Protein 9A5A (pdb70)

B-factor: mean 0.68, std 0.23, range [0.19, 0.93]

Secondary structure (DSSP, 8-state):
----TT-EEEEEEEEE-SSEEEEEETTTEEEEEEHHHH-SS--S-GGGT--TT-EEEEEEEEE-TTSEEEEESTTTS----------------THHHHHHHHHHHHHHHHHTTTTTGGGS--------/---GGGGBGGG---SEEEEE-TTS-EEEEEEHHHHHHHHHHTT-EEEEEETTSSSPEEEEE-HHHHHHHHHHHHHHHHHHS----EEEEEE-TT--HHHHHHHHHHHHHHHHTT-EEEEEEEPPGGGGGGHHHHHHHHHHHHHHTTTTEEEEEEEEEETTEEEEEEEE-----

Nearest PDB structures (foldseek):
  2k4k-assembly1_A  TM=8.158E-01  e=6.570E-09  Bacillus subtilis
  6qh2-assembly1_A  TM=8.783E-01  e=2.154E-07  Escherichia coli SE11
  5ie8-assembly1_A  TM=8.934E-01  e=4.776E-07  Mycobacterium leprae TN
  4aim-assembly1_A-3  TM=8.307E-01  e=1.386E-05  Caulobacter vibrioides CB15
  6gmh-assembly1_M  TM=7.786E-01  e=1.882E-05  Homo sapiens

Sequence (301 aa):
MSIEVGSKLQGKITGITNFGAFVELPGGSTGLVHISEVADNYVKDINDHLKVGDQVEVKVINVEKDGKIGLSIKKAKDRPQARPRNDFRPKESFEQKMNKFLKDSEDRLSSLKRNTESKRGGRGARRGMISKDQLVNEGIRAREVRLIGQNGDQLGIKSRQEALEIAGRANLDLVLVAANAKPPVCRIMDYGKFRFEQQKKEKEARKNQKIINLKEVRLSPTIDEHDFNTKLRNAIKFLEKGDKVKASIRFKGRAITHKEIGQRVLDRFSEACAEVATVETKPKMDGRSMFLMLAPKNEKQ

Foldseek 3Di:
DDDDQFDKFKFAFQDADPQWTWTHTPVRAIETEGPVQADVDDDVDPCVVDPHGDIDIWGFHDDDPVSYTHTHPNVVPPPDCDDCPPPPPPPPDPPVVVVVVVVVVVVVVPPVVPDPPPPDDDDDDDDD/DQPPQLFKQPSPPQQWEQEAEPVRDGPGIDGSVVSNVVLVVVVWMWGFPAVPDVNTYTYTHHPVVVVVVVVVVVVVVVVPPDDAAEAEQEDELPDDPVNLVVSLVVCLVSLVSQHKYKYKYFDPDPCVVVPVSLLVSVVVSCVSCVVQWDWPDHFDDDPRMTITMTGGDPDDD

Radius of gyration: 40.54 Å; Cα contacts (8 Å, |Δi|>4): 415; chains: 2; bounding box: 81×91×111 Å

Structure (mmCIF, N/CA/C/O backbone):
data_9A5A
#
_entry.id   9A5A
#
loop_
_entity.id
_entity.type
_entity.pdbx_description
1 POLYMER YABR_BACSU
2 POLYMER IF3_BACSU
#
loop_
_atom_site.group_PDB
_atom_site.id
_atom_site.type_symbol
_atom_site.label_atom_id
_atom_site.label_alt_id
_atom_site.label_comp_id
_atom_site.label_asym_id
_atom_site.label_entity_id
_atom_site.label_seq_id
_atom_site.pdbx_PDB_ins_code
_atom_site.Cartn_x
_atom_site.Cartn_y
_atom_site.Cartn_z
_atom_site.occupancy
_atom_site.B_iso_or_equiv
_atom_site.auth_seq_id
_atom_site.auth_comp_id
_atom_site.auth_asym_id
_atom_site.auth_atom_id
_atom_site.pdbx_PDB_model_num
ATOM 1 N N . MET A 1 1 ? -23.633 60.725 -26.479 1.000 0.400 1 MET A N 1
ATOM 2 C CA . MET A 1 1 ? -23.617 59.478 -27.275 1.000 0.400 1 MET A CA 1
ATOM 3 C C . MET A 1 1 ? -23.785 58.324 -26.313 1.000 0.400 1 MET A C 1
ATOM 4 O O . MET A 1 1 ? -22.998 58.234 -25.381 1.000 0.400 1 MET A O 1
ATOM 20 N N . SER A 1 2 ? -24.820 57.505 -26.473 1.000 0.530 2 SER A N 1
ATOM 21 C CA . SER A 1 2 ? -25.051 56.363 -25.585 1.000 0.530 2 SER A CA 1
ATOM 22 C C . SER A 1 2 ? -24.093 55.242 -25.961 1.000 0.530 2 SER A C 1
ATOM 23 O O . SER A 1 2 ? -24.071 54.803 -27.107 1.000 0.530 2 SER A O 1
ATOM 31 N N . ILE A 1 3 ? -23.268 54.815 -25.013 1.000 0.580 3 ILE A N 1
ATOM 32 C CA . ILE A 1 3 ? -22.389 53.664 -25.200 1.000 0.580 3 ILE A CA 1
ATOM 33 C C . ILE A 1 3 ? -23.288 52.424 -25.223 1.000 0.580 3 ILE A C 1
ATOM 34 O O . ILE A 1 3 ? -23.892 52.081 -24.208 1.000 0.580 3 ILE A O 1
ATOM 50 N N . GLU A 1 4 ? -23.419 51.780 -26.383 1.000 0.650 4 GLU A N 1
ATOM 51 C CA . GLU A 1 4 ? -24.211 50.559 -26.525 1.000 0.650 4 GLU A CA 1
ATOM 52 C C . GLU A 1 4 ? -23.431 49.331 -26.060 1.000 0.650 4 GLU A C 1
ATOM 53 O O . GLU A 1 4 ? -22.270 49.104 -26.412 1.000 0.650 4 GLU A O 1
ATOM 65 N N . VAL A 1 5 ? -24.105 48.491 -25.280 1.000 0.700 5 VAL A N 1
ATOM 66 C CA . VAL A 1 5 ? -23.572 47.196 -24.874 1.000 0.700 5 VAL A CA 1
ATOM 67 C C . VAL A 1 5 ? -23.316 46.359 -26.130 1.000 0.700 5 VAL A C 1
ATOM 68 O O . VAL A 1 5 ? -24.217 46.125 -26.929 1.000 0.700 5 VAL A O 1
ATOM 81 N N . GLY A 1 6 ? -22.082 45.890 -26.313 1.000 0.720 6 GLY A N 1
ATOM 82 C CA . GLY A 1 6 ? -21.683 45.102 -27.480 1.000 0.720 6 GLY A CA 1
ATOM 83 C C . GLY A 1 6 ? -20.828 45.837 -28.513 1.000 0.720 6 GLY A C 1
ATOM 84 O O . GLY A 1 6 ? -20.337 45.176 -29.434 1.000 0.720 6 GLY A O 1
ATOM 88 N N . SER A 1 7 ? -20.567 47.136 -28.353 1.000 0.730 7 SER A N 1
ATOM 89 C CA . SER A 1 7 ? -19.635 47.867 -29.215 1.000 0.730 7 SER A CA 1
ATOM 90 C C . SER A 1 7 ? -18.177 47.455 -28.983 1.000 0.730 7 SER A C 1
ATOM 91 O O . SER A 1 7 ? -17.753 47.207 -27.848 1.000 0.730 7 SER A O 1
ATOM 99 N N . LYS A 1 8 ? -17.397 47.418 -30.068 1.000 0.770 8 LYS A N 1
ATOM 100 C CA . LYS A 1 8 ? -15.931 47.398 -30.009 1.000 0.770 8 LYS A CA 1
ATOM 101 C C . LYS A 1 8 ? -15.452 48.844 -29.932 1.000 0.770 8 LYS A C 1
ATOM 102 O O . LYS A 1 8 ? -15.859 49.661 -30.752 1.000 0.770 8 LYS A O 1
ATOM 121 N N . LEU A 1 9 ? -14.631 49.160 -28.943 1.000 0.780 9 LEU A N 1
ATOM 122 C CA . LEU A 1 9 ? -14.076 50.494 -28.758 1.000 0.780 9 LEU A CA 1
ATOM 123 C C . LEU A 1 9 ? -12.570 50.364 -28.548 1.000 0.780 9 LEU A C 1
ATOM 124 O O . LEU A 1 9 ? -12.104 49.419 -27.913 1.000 0.780 9 LEU A O 1
ATOM 140 N N . GLN A 1 10 ? -11.812 51.311 -29.089 1.000 0.810 10 GLN A N 1
ATOM 141 C CA . GLN A 1 10 ? -10.387 51.433 -28.803 1.000 0.810 10 GLN A CA 1
ATOM 142 C C . GLN A 1 10 ? -10.215 52.375 -27.625 1.000 0.810 10 GLN A C 1
ATOM 143 O O . GLN A 1 10 ? -10.736 53.485 -27.660 1.000 0.810 10 GLN A O 1
ATOM 157 N N . GLY A 1 11 ? -9.512 51.934 -26.588 1.000 0.820 11 GLY A N 1
ATOM 158 C CA . GLY A 1 11 ? -9.202 52.752 -25.425 1.000 0.820 11 GLY A CA 1
ATOM 159 C C . GLY A 1 11 ? -7.719 52.694 -25.083 1.000 0.820 11 GLY A C 1
ATOM 160 O O . GLY A 1 11 ? -7.007 51.768 -25.469 1.000 0.820 11 GLY A O 1
ATOM 164 N N . LYS A 1 12 ? -7.245 53.713 -24.377 1.000 0.860 12 LYS A N 1
ATOM 165 C CA . LYS A 1 12 ? -5.856 53.862 -23.966 1.000 0.860 12 LYS A CA 1
ATOM 166 C C . LYS A 1 12 ? -5.663 53.316 -22.563 1.000 0.860 12 LYS A C 1
ATOM 167 O O . LYS A 1 12 ? -6.422 53.631 -21.654 1.000 0.860 12 LYS A O 1
ATOM 186 N N . ILE A 1 13 ? -4.623 52.529 -22.359 1.000 0.840 13 ILE A N 1
ATOM 187 C CA . ILE A 1 13 ? -4.330 51.960 -21.043 1.000 0.840 13 ILE A CA 1
ATOM 188 C C . ILE A 1 13 ? -3.722 53.048 -20.158 1.000 0.840 13 ILE A C 1
ATOM 189 O O . ILE A 1 13 ? -2.636 53.545 -20.456 1.000 0.840 13 ILE A O 1
ATOM 205 N N . THR A 1 14 ? -4.402 53.418 -19.071 1.000 0.850 14 THR A N 1
ATOM 206 C CA . THR A 1 14 ? -3.915 54.422 -18.103 1.000 0.850 14 THR A CA 1
ATOM 207 C C . THR A 1 14 ? -3.273 53.788 -16.872 1.000 0.850 14 THR A C 1
ATOM 208 O O . THR A 1 14 ? -2.385 54.390 -16.274 1.000 0.850 14 THR A O 1
ATOM 219 N N . GLY A 1 15 ? -3.649 52.555 -16.516 1.000 0.810 15 GLY A N 1
ATOM 220 C CA . GLY A 1 15 ? -3.052 51.836 -15.390 1.000 0.810 15 GLY A CA 1
ATOM 221 C C . GLY A 1 15 ? -3.261 50.322 -15.459 1.000 0.810 15 GLY A C 1
ATOM 222 O O . GLY A 1 15 ? -4.310 49.850 -15.886 1.000 0.810 15 GLY A O 1
ATOM 226 N N . ILE A 1 16 ? -2.269 49.548 -15.015 1.000 0.740 16 ILE A N 1
ATOM 227 C CA . ILE A 1 16 ? -2.331 48.083 -14.875 1.000 0.740 16 ILE A CA 1
ATOM 228 C C . ILE A 1 16 ? -2.181 47.762 -13.387 1.000 0.740 16 ILE A C 1
ATOM 229 O O . ILE A 1 16 ? -1.309 48.319 -12.721 1.000 0.740 16 ILE A O 1
ATOM 245 N N . THR A 1 17 ? -3.031 46.887 -12.854 1.000 0.660 17 THR A N 1
ATOM 246 C CA . THR A 1 17 ? -2.965 46.413 -11.467 1.000 0.660 17 THR A CA 1
ATOM 247 C C . THR A 1 17 ? -2.918 44.888 -11.418 1.000 0.660 17 THR A C 1
ATOM 248 O O . THR A 1 17 ? -3.060 44.197 -12.425 1.000 0.660 17 THR A O 1
ATOM 259 N N . ASN A 1 18 ? -2.738 44.337 -10.219 1.000 0.600 18 ASN A N 1
ATOM 260 C CA . ASN A 1 18 ? -2.632 42.889 -10.015 1.000 0.600 18 ASN A CA 1
ATOM 261 C C . ASN A 1 18 ? -3.950 42.131 -10.260 1.000 0.600 18 ASN A C 1
ATOM 262 O O . ASN A 1 18 ? -3.931 40.919 -10.456 1.000 0.600 18 ASN A O 1
ATOM 273 N N . PHE A 1 19 ? -5.094 42.819 -10.205 1.000 0.540 19 PHE A N 1
ATOM 274 C CA . PHE A 1 19 ? -6.426 42.216 -10.343 1.000 0.540 19 PHE A CA 1
ATOM 275 C C . PHE A 1 19 ? -7.129 42.600 -11.654 1.000 0.540 19 PHE A C 1
ATOM 276 O O . PHE A 1 19 ? -8.109 41.955 -12.036 1.000 0.540 19 PHE A O 1
ATOM 293 N N . GLY A 1 20 ? -6.613 43.592 -12.387 1.000 0.730 20 GLY A N 1
ATOM 294 C CA . GLY A 1 20 ? -7.147 43.984 -13.687 1.000 0.730 20 GLY A CA 1
ATOM 295 C C . GLY A 1 20 ? -6.333 45.068 -14.394 1.000 0.730 20 GLY A C 1
ATOM 296 O O . GLY A 1 20 ? -5.346 45.573 -13.869 1.000 0.730 20 GLY A O 1
ATOM 300 N N . ALA A 1 21 ? -6.761 45.433 -15.600 1.000 0.800 21 ALA A N 1
ATOM 301 C CA . ALA A 1 21 ? -6.198 46.535 -16.378 1.000 0.800 21 ALA A CA 1
ATOM 302 C C . ALA A 1 21 ? -7.260 47.618 -16.611 1.000 0.800 21 ALA A C 1
ATOM 303 O O . ALA A 1 21 ? -8.394 47.306 -16.978 1.000 0.800 21 ALA A O 1
ATOM 310 N N . PHE A 1 22 ? -6.892 48.881 -16.401 1.000 0.850 22 PHE A N 1
ATOM 311 C CA . PHE A 1 22 ? -7.742 50.044 -16.635 1.000 0.850 22 PHE A CA 1
ATOM 312 C C . PHE A 1 22 ? -7.495 50.611 -18.031 1.000 0.850 22 PHE A C 1
ATOM 313 O O . PHE A 1 22 ? -6.359 50.915 -18.404 1.000 0.850 22 PHE A O 1
ATOM 330 N N . VAL A 1 23 ? -8.577 50.781 -18.784 1.000 0.860 23 VAL A N 1
ATOM 331 C CA . VAL A 1 23 ? -8.563 51.274 -20.159 1.000 0.860 23 VAL A CA 1
ATOM 332 C C . VAL A 1 23 ? -9.501 52.470 -20.269 1.000 0.860 23 VAL A C 1
ATOM 333 O O . VAL A 1 23 ? -10.701 52.358 -20.039 1.000 0.860 23 VAL A O 1
ATOM 346 N N . GLU A 1 24 ? -8.959 53.625 -20.622 1.000 0.850 24 GLU A N 1
ATOM 347 C CA . GLU A 1 24 ? -9.701 54.856 -20.855 1.000 0.850 24 GLU A CA 1
ATOM 348 C C . GLU A 1 24 ? -10.222 54.901 -22.291 1.000 0.850 24 GLU A C 1
ATOM 349 O O . GLU A 1 24 ? -9.464 54.856 -23.259 1.000 0.850 24 GLU A O 1
ATOM 361 N N . LEU A 1 25 ? -11.538 54.975 -22.436 1.000 0.800 25 LEU A N 1
ATOM 362 C CA . LEU A 1 25 ? -12.201 55.036 -23.728 1.000 0.800 25 LEU A CA 1
ATOM 363 C C . LEU A 1 25 ? -12.411 56.498 -24.153 1.000 0.800 25 LEU A C 1
ATOM 364 O O . LEU A 1 25 ? -12.673 57.354 -23.305 1.000 0.800 25 LEU A O 1
ATOM 380 N N . PRO A 1 26 ? -12.429 56.790 -25.468 1.000 0.750 26 PRO A N 1
ATOM 381 C CA . PRO A 1 26 ? -12.577 58.146 -25.988 1.000 0.750 26 PRO A CA 1
ATOM 382 C C . PRO A 1 26 ? -13.977 58.746 -25.757 1.000 0.750 26 PRO A C 1
ATOM 383 O O . PRO A 1 26 ? -14.239 59.866 -26.174 1.000 0.750 26 PRO A O 1
ATOM 394 N N . GLY A 1 27 ? -14.886 58.024 -25.092 1.000 0.670 27 GLY A N 1
ATOM 395 C CA . GLY A 1 27 ? -16.218 58.494 -24.698 1.000 0.670 27 GLY A CA 1
ATOM 396 C C . GLY A 1 27 ? -16.312 59.062 -23.275 1.000 0.670 27 GLY A C 1
ATOM 397 O O . GLY A 1 27 ? -17.426 59.264 -22.799 1.000 0.670 27 GLY A O 1
ATOM 401 N N . GLY A 1 28 ? -15.187 59.280 -22.577 1.000 0.680 28 GLY A N 1
ATOM 402 C CA . GLY A 1 28 ? -15.168 59.743 -21.179 1.000 0.680 28 GLY A CA 1
ATOM 403 C C . GLY A 1 28 ? -15.461 58.641 -20.156 1.000 0.680 28 GLY A C 1
ATOM 404 O O . GLY A 1 28 ? -15.892 58.923 -19.042 1.000 0.680 28 GLY A O 1
ATOM 408 N N . SER A 1 29 ? -15.272 57.373 -20.533 1.000 0.740 29 SER A N 1
ATOM 409 C CA . SER A 1 29 ? -15.508 56.228 -19.652 1.000 0.740 29 SER A CA 1
ATOM 410 C C . SER A 1 29 ? -14.246 55.411 -19.449 1.000 0.740 29 SER A C 1
ATOM 411 O O . SER A 1 29 ? -13.467 55.210 -20.379 1.000 0.740 29 SER A O 1
ATOM 419 N N . THR A 1 30 ? -14.070 54.888 -18.244 1.000 0.810 30 THR A N 1
ATOM 420 C CA . THR A 1 30 ? -12.976 53.985 -17.907 1.000 0.810 30 THR A CA 1
ATOM 421 C C . THR A 1 30 ? -13.518 52.569 -17.782 1.000 0.810 30 THR A C 1
ATOM 422 O O . THR A 1 30 ? -14.451 52.270 -17.042 1.000 0.810 30 THR A O 1
ATOM 433 N N . GLY A 1 31 ? -12.957 51.660 -18.562 1.000 0.800 31 GLY A N 1
ATOM 434 C CA . GLY A 1 31 ? -13.257 50.250 -18.441 1.000 0.800 31 GLY A CA 1
ATOM 435 C C . GLY A 1 31 ? -12.212 49.536 -17.603 1.000 0.800 31 GLY A C 1
ATOM 436 O O . GLY A 1 31 ? -11.029 49.874 -17.634 1.000 0.800 31 GLY A O 1
ATOM 440 N N . LEU A 1 32 ? -12.658 48.534 -16.858 1.000 0.780 32 LEU A N 1
ATOM 441 C CA . LEU A 1 32 ? -11.801 47.641 -16.098 1.000 0.780 32 LEU A CA 1
ATOM 442 C C . LEU A 1 32 ? -11.892 46.259 -16.740 1.000 0.780 32 LEU A C 1
ATOM 443 O O . LEU A 1 32 ? -12.964 45.658 -16.819 1.000 0.780 32 LEU A O 1
ATOM 459 N N . VAL A 1 33 ? -10.756 45.757 -17.212 1.000 0.800 33 VAL A N 1
ATOM 460 C CA . VAL A 1 33 ? -10.625 44.394 -17.727 1.000 0.800 33 VAL A CA 1
ATOM 461 C C . VAL A 1 33 ? -10.127 43.509 -16.586 1.000 0.800 33 VAL A C 1
ATOM 462 O O . VAL A 1 33 ? -9.014 43.699 -16.096 1.000 0.800 33 VAL A O 1
ATOM 475 N N . HIS A 1 34 ? -10.938 42.554 -16.130 1.000 0.740 34 HIS A N 1
ATOM 476 C CA . HIS A 1 34 ? -10.527 41.619 -15.075 1.000 0.740 34 HIS A CA 1
ATOM 477 C C . HIS A 1 34 ? -9.474 40.644 -15.621 1.000 0.740 34 HIS A C 1
ATOM 478 O O . HIS A 1 34 ? -9.596 40.202 -16.762 1.000 0.740 34 HIS A O 1
ATOM 492 N N . ILE A 1 35 ? -8.476 40.246 -14.821 1.000 0.610 35 ILE A N 1
ATOM 493 C CA . ILE A 1 35 ? -7.412 39.312 -15.265 1.000 0.610 35 ILE A CA 1
ATOM 494 C C . ILE A 1 35 ? -7.957 38.022 -15.897 1.000 0.610 35 ILE A C 1
ATOM 495 O O . ILE A 1 35 ? -7.390 37.505 -16.855 1.000 0.610 35 ILE A O 1
ATOM 511 N N . SER A 1 36 ? -9.105 37.547 -15.412 1.000 0.540 36 SER A N 1
ATOM 512 C CA . SER A 1 36 ? -9.791 36.348 -15.904 1.000 0.540 36 SER A CA 1
ATOM 513 C C . SER A 1 36 ? -10.448 36.524 -17.279 1.000 0.540 36 SER A C 1
ATOM 514 O O . SER A 1 36 ? -10.783 35.538 -17.926 1.000 0.540 36 SER A O 1
ATOM 522 N N . GLU A 1 37 ? -10.645 37.761 -17.735 1.000 0.600 37 GLU A N 1
ATOM 523 C CA . GLU A 1 37 ? -11.170 38.072 -19.069 1.000 0.600 37 GLU A CA 1
ATOM 524 C C . GLU A 1 37 ? -10.071 38.407 -20.094 1.000 0.600 37 GLU A C 1
ATOM 525 O O . GLU A 1 37 ? -10.343 38.412 -21.299 1.000 0.600 37 GLU A O 1
ATOM 537 N N . VAL A 1 38 ? -8.833 38.673 -19.648 1.000 0.590 38 VAL A N 1
ATOM 538 C CA . VAL A 1 38 ? -7.706 39.030 -20.533 1.000 0.590 38 VAL A CA 1
ATOM 539 C C . VAL A 1 38 ? -7.168 37.808 -21.280 1.000 0.590 38 VAL A C 1
ATOM 540 O O . VAL A 1 38 ? -6.959 37.865 -22.493 1.000 0.590 38 VAL A O 1
ATOM 553 N N . ALA A 1 39 ? -6.926 36.700 -20.577 1.000 0.510 39 ALA A N 1
ATOM 554 C CA . ALA A 1 39 ? -6.369 35.481 -21.154 1.000 0.510 39 ALA A CA 1
ATOM 555 C C . ALA A 1 39 ? -6.848 34.243 -20.386 1.000 0.510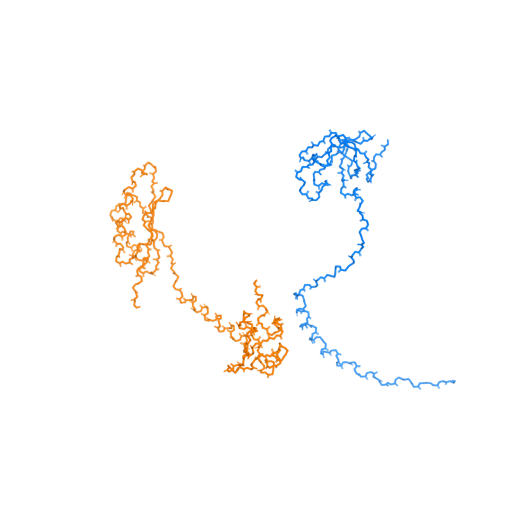 39 ALA A C 1
ATOM 556 O O . ALA A 1 39 ? -6.975 34.275 -19.168 1.000 0.510 39 ALA A O 1
ATOM 563 N N . ASP A 1 40 ? -7.074 33.133 -21.096 1.000 0.410 40 ASP A N 1
ATOM 564 C CA . ASP A 1 40 ? -7.363 31.833 -20.462 1.000 0.410 40 ASP A CA 1
ATOM 565 C C . ASP A 1 40 ? -6.147 31.253 -19.718 1.000 0.410 40 ASP A C 1
ATOM 566 O O . ASP A 1 40 ? -6.299 30.409 -18.839 1.000 0.410 40 ASP A O 1
ATOM 575 N N . ASN A 1 41 ? -4.933 31.672 -20.082 1.000 0.380 41 ASN A N 1
ATOM 576 C CA . ASN A 1 41 ? -3.704 31.134 -19.513 1.000 0.380 41 ASN A CA 1
ATOM 577 C C . ASN A 1 41 ? -3.138 32.064 -18.444 1.000 0.380 41 ASN A C 1
ATOM 578 O O . ASN A 1 41 ? -3.288 33.281 -18.525 1.000 0.380 41 ASN A O 1
ATOM 589 N N . TYR A 1 42 ? -2.430 31.469 -17.480 1.000 0.390 42 TYR A N 1
ATOM 590 C CA . TYR A 1 42 ? -1.712 32.174 -16.423 1.000 0.390 42 TYR A CA 1
ATOM 591 C C . TYR A 1 42 ? -0.642 33.082 -17.043 1.000 0.390 42 TYR A C 1
ATOM 592 O O . TYR A 1 42 ? 0.463 32.643 -17.372 1.000 0.390 42 TYR A O 1
ATOM 610 N N . VAL A 1 43 ? -0.990 34.345 -17.272 1.000 0.450 43 VAL A N 1
ATOM 611 C CA . VAL A 1 43 ? -0.045 35.335 -17.782 1.000 0.450 43 VAL A CA 1
ATOM 612 C C . VAL A 1 43 ? 0.882 35.668 -16.625 1.000 0.450 43 VAL A C 1
ATOM 613 O O . VAL A 1 43 ? 0.430 36.201 -15.616 1.000 0.450 43 VAL A O 1
ATOM 626 N N . LYS A 1 44 ? 2.162 35.297 -16.744 1.000 0.400 44 LYS A N 1
ATOM 627 C CA . LYS A 1 44 ? 3.165 35.599 -15.713 1.000 0.400 44 LYS A CA 1
ATOM 628 C C . LYS A 1 44 ? 3.211 37.094 -15.411 1.000 0.400 44 LYS A C 1
ATOM 629 O O . LYS A 1 44 ? 3.114 37.465 -14.251 1.000 0.400 44 LYS A O 1
ATOM 648 N N . ASP A 1 45 ? 3.277 37.915 -16.458 1.000 0.520 45 ASP A N 1
ATOM 649 C CA . ASP A 1 45 ? 3.391 39.364 -16.345 1.000 0.520 45 ASP A CA 1
ATOM 650 C C . ASP A 1 45 ? 2.547 40.059 -17.418 1.000 0.520 45 ASP A C 1
ATOM 651 O O . ASP A 1 45 ? 2.817 39.961 -18.615 1.000 0.520 45 ASP A O 1
ATOM 660 N N . ILE A 1 46 ? 1.509 40.783 -16.990 1.000 0.570 46 ILE A N 1
ATOM 661 C CA . ILE A 1 46 ? 0.664 41.609 -17.875 1.000 0.570 46 ILE A CA 1
ATOM 662 C C . ILE A 1 46 ? 1.445 42.830 -18.396 1.000 0.570 46 ILE A C 1
ATOM 663 O O . ILE A 1 46 ? 1.216 43.273 -19.520 1.000 0.570 46 ILE A O 1
ATOM 679 N N . ASN A 1 47 ? 2.406 43.326 -17.606 1.000 0.590 47 ASN A N 1
ATOM 680 C CA . ASN A 1 47 ? 3.282 44.465 -17.920 1.000 0.590 47 ASN A CA 1
ATOM 681 C C . ASN A 1 47 ? 4.155 44.228 -19.173 1.000 0.590 47 ASN A C 1
ATOM 682 O O . ASN A 1 47 ? 4.664 45.181 -19.756 1.000 0.590 47 ASN A O 1
ATOM 693 N N . ASP A 1 48 ? 4.324 42.963 -19.582 1.000 0.580 48 ASP A N 1
ATOM 694 C CA . ASP A 1 48 ? 5.119 42.575 -20.755 1.000 0.580 48 ASP A CA 1
ATOM 695 C C . ASP A 1 48 ? 4.295 42.579 -22.057 1.000 0.580 48 ASP A C 1
ATOM 696 O O . ASP A 1 48 ? 4.830 42.758 -23.146 1.000 0.580 48 ASP A O 1
ATOM 705 N N . HIS A 1 49 ? 2.971 42.410 -21.961 1.000 0.600 49 HIS A N 1
ATOM 706 C CA . HIS A 1 49 ? 2.078 42.417 -23.127 1.000 0.600 49 HIS A CA 1
ATOM 707 C C . HIS A 1 49 ? 1.447 43.781 -23.405 1.000 0.600 49 HIS A C 1
ATOM 708 O O . HIS A 1 49 ? 1.042 44.034 -24.537 1.000 0.600 49 HIS A O 1
ATOM 722 N N . LEU A 1 50 ? 1.304 44.626 -22.383 1.000 0.600 50 LEU A N 1
ATOM 723 C CA . LEU A 1 50 ? 0.608 45.903 -22.473 1.000 0.600 50 LEU A CA 1
ATOM 724 C C . LEU A 1 50 ? 1.463 46.972 -21.813 1.000 0.600 50 LEU A C 1
ATOM 725 O O . LEU A 1 50 ? 1.720 46.926 -20.612 1.000 0.600 50 LEU A O 1
ATOM 741 N N . LYS A 1 51 ? 1.880 47.964 -22.594 1.000 0.670 51 LYS A N 1
ATOM 742 C CA . LYS A 1 51 ? 2.490 49.164 -22.028 1.000 0.670 51 LYS A CA 1
ATOM 743 C C . LYS A 1 51 ? 1.404 50.131 -21.575 1.000 0.670 51 LYS A C 1
ATOM 744 O O . LYS A 1 51 ? 0.374 50.293 -22.228 1.000 0.670 51 LYS A O 1
ATOM 763 N N . VAL A 1 52 ? 1.669 50.834 -20.477 1.000 0.780 52 VAL A N 1
ATOM 764 C CA . VAL A 1 52 ? 0.870 52.000 -20.089 1.000 0.780 52 VAL A CA 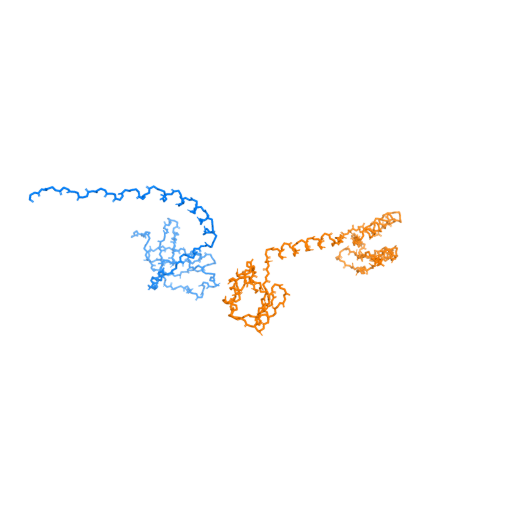1
ATOM 765 C C . VAL A 1 52 ? 1.004 53.056 -21.191 1.000 0.780 52 VAL A C 1
ATOM 766 O O . VAL A 1 52 ? 2.111 53.412 -21.589 1.000 0.780 52 VAL A O 1
ATOM 779 N N . GLY A 1 53 ? -0.129 53.522 -21.709 1.000 0.790 53 GLY A N 1
ATOM 780 C CA . GLY A 1 53 ? -0.219 54.428 -22.848 1.000 0.790 53 GLY A CA 1
ATOM 781 C C . GLY A 1 53 ? -0.532 53.766 -24.194 1.000 0.790 53 GLY A C 1
ATOM 782 O O . GLY A 1 53 ? -0.746 54.509 -25.153 1.000 0.790 53 GLY A O 1
ATOM 786 N N . ASP A 1 54 ? -0.600 52.429 -24.263 1.000 0.790 54 ASP A N 1
ATOM 787 C CA . ASP A 1 54 ? -0.953 51.704 -25.490 1.000 0.790 54 ASP A CA 1
ATOM 788 C C . ASP A 1 54 ? -2.463 51.779 -25.775 1.000 0.790 54 ASP A C 1
ATOM 789 O O . ASP A 1 54 ? -3.283 51.776 -24.848 1.000 0.790 54 ASP A O 1
ATOM 798 N N . GLN A 1 55 ? -2.830 51.892 -27.054 1.000 0.810 55 GLN A N 1
ATOM 799 C CA . GLN A 1 55 ? -4.227 51.887 -27.498 1.000 0.810 55 GLN A CA 1
ATOM 800 C C . GLN A 1 55 ? -4.624 50.457 -27.870 1.000 0.810 55 GLN A C 1
ATOM 801 O O . GLN A 1 55 ? -4.065 49.869 -28.791 1.000 0.810 55 GLN A O 1
ATOM 815 N N . VAL A 1 56 ? -5.611 49.896 -27.169 1.000 0.790 56 VAL A N 1
ATOM 816 C CA . VAL A 1 56 ? -6.093 48.527 -27.397 1.000 0.790 56 VAL A CA 1
ATOM 817 C C . VAL A 1 56 ? -7.582 48.480 -27.677 1.000 0.790 56 VAL A C 1
ATOM 818 O O . VAL A 1 56 ? -8.364 49.284 -27.169 1.000 0.790 56 VAL A O 1
ATOM 831 N N . GLU A 1 57 ? -7.978 47.496 -28.481 1.000 0.820 57 GLU A N 1
ATOM 832 C CA . GLU A 1 57 ? -9.372 47.275 -28.845 1.000 0.820 57 GLU A CA 1
ATOM 833 C C . GLU A 1 57 ? -10.056 46.323 -27.855 1.000 0.820 57 GLU A C 1
ATOM 834 O O . GLU A 1 57 ? -9.630 45.186 -27.633 1.000 0.820 57 GLU A O 1
ATOM 846 N N . VAL A 1 58 ? -11.134 46.809 -27.248 1.000 0.810 58 VAL A N 1
ATOM 847 C CA . VAL A 1 58 ? -11.860 46.159 -26.157 1.000 0.810 58 VAL A CA 1
ATOM 848 C C . VAL A 1 58 ? -13.357 46.142 -26.451 1.000 0.810 58 VAL A C 1
ATOM 849 O O . VAL A 1 58 ? -13.903 47.058 -27.068 1.000 0.810 58 VAL A O 1
ATOM 862 N N . LYS A 1 59 ? -14.048 45.078 -26.021 1.000 0.810 59 LYS A N 1
ATOM 863 C CA . LYS A 1 59 ? -15.502 44.959 -26.186 1.000 0.810 59 LYS A CA 1
ATOM 864 C C . LYS A 1 59 ? -16.225 45.248 -24.876 1.000 0.810 59 LYS A C 1
ATOM 865 O O . LYS A 1 59 ? -15.930 44.625 -23.861 1.000 0.810 59 LYS A O 1
ATOM 884 N N . VAL A 1 60 ? -17.215 46.132 -24.930 1.000 0.800 60 VAL A N 1
ATOM 885 C CA . VAL A 1 60 ? -18.082 46.468 -23.792 1.000 0.800 60 VAL A CA 1
ATOM 886 C C . VAL A 1 60 ? -19.095 45.341 -23.556 1.000 0.800 60 VAL A C 1
ATOM 887 O O . VAL A 1 60 ? -19.875 45.027 -24.458 1.000 0.800 60 VAL A O 1
ATOM 900 N N . ILE A 1 61 ? -19.083 44.722 -22.367 1.000 0.780 61 ILE A N 1
ATOM 901 C CA . ILE A 1 61 ? -20.061 43.697 -21.943 1.000 0.780 61 ILE A CA 1
ATOM 902 C C . ILE A 1 61 ? -21.106 44.278 -21.001 1.000 0.780 61 ILE A C 1
ATOM 903 O O . ILE A 1 61 ? -22.283 43.964 -21.142 1.000 0.780 61 ILE A O 1
ATOM 919 N N . ASN A 1 62 ? -20.680 45.081 -20.030 1.000 0.790 62 ASN A N 1
ATOM 920 C CA . ASN A 1 62 ? -21.578 45.641 -19.031 1.000 0.790 62 ASN A CA 1
ATOM 921 C C . ASN A 1 62 ? -21.197 47.102 -18.773 1.000 0.790 62 ASN A C 1
ATOM 922 O O . ASN A 1 62 ? -20.024 47.388 -18.535 1.000 0.790 62 ASN A O 1
ATOM 933 N N . VAL A 1 63 ? -22.163 48.021 -18.860 1.000 0.760 63 VAL A N 1
ATOM 934 C CA . VAL A 1 63 ? -21.968 49.448 -18.555 1.000 0.760 63 VAL A CA 1
ATOM 935 C C . VAL A 1 63 ? -22.640 49.715 -17.221 1.000 0.760 63 VAL A C 1
ATOM 936 O O . VAL A 1 63 ? -23.866 49.764 -17.134 1.000 0.760 63 VAL A O 1
ATOM 949 N N . GLU A 1 64 ? -21.839 49.852 -16.174 1.000 0.740 64 GLU A N 1
ATOM 950 C CA . GLU A 1 64 ? -22.344 50.230 -14.862 1.000 0.740 64 GLU A CA 1
ATOM 951 C C . GLU A 1 64 ? -22.391 51.759 -14.756 1.000 0.740 64 GLU A C 1
ATOM 952 O O . GLU A 1 64 ? -21.562 52.467 -15.333 1.000 0.740 64 GLU A O 1
ATOM 964 N N . LYS A 1 65 ? -23.375 52.294 -14.025 1.000 0.700 65 LYS A N 1
ATOM 965 C CA . LYS A 1 65 ? -23.501 53.749 -13.818 1.000 0.700 65 LYS A CA 1
ATOM 966 C C . LYS A 1 65 ? -22.376 54.323 -12.953 1.000 0.700 65 LYS A C 1
ATOM 967 O O . LYS A 1 65 ? -22.097 55.511 -13.059 1.000 0.700 65 LYS A O 1
ATOM 986 N N . ASP A 1 66 ? -21.697 53.491 -12.166 1.000 0.680 66 ASP A N 1
ATOM 987 C CA . ASP A 1 66 ? -20.573 53.853 -11.290 1.000 0.680 66 ASP A CA 1
ATOM 988 C C . ASP A 1 66 ? -19.254 54.146 -12.041 1.000 0.680 66 ASP A C 1
ATOM 989 O O . ASP A 1 66 ? -18.170 54.110 -11.460 1.000 0.680 66 ASP A O 1
ATOM 998 N N . GLY A 1 67 ? -19.316 54.395 -13.356 1.000 0.640 67 GLY A N 1
ATOM 999 C CA . GLY A 1 67 ? -18.156 54.658 -14.215 1.000 0.640 67 GLY A CA 1
ATOM 1000 C C . GLY A 1 67 ? -17.332 53.417 -14.552 1.000 0.640 67 GLY A C 1
ATOM 1001 O O . GLY A 1 67 ? -16.417 53.500 -15.362 1.000 0.640 67 GLY A O 1
ATOM 1005 N N . LYS A 1 68 ? -17.661 52.261 -13.970 1.000 0.640 68 LYS A N 1
ATOM 1006 C CA . LYS A 1 68 ? -17.004 50.986 -14.252 1.000 0.640 68 LYS A CA 1
ATOM 1007 C C . LYS A 1 68 ? -17.649 50.333 -15.464 1.000 0.640 68 LYS A C 1
ATOM 1008 O O . LYS A 1 68 ? -18.801 49.907 -15.422 1.000 0.640 68 LYS A O 1
ATOM 1027 N N . ILE A 1 69 ? -16.883 50.205 -16.538 1.000 0.760 69 ILE A N 1
ATOM 1028 C CA . ILE A 1 69 ? -17.299 49.428 -17.706 1.000 0.760 69 ILE A CA 1
ATOM 1029 C C . ILE A 1 69 ? -16.590 48.071 -17.697 1.000 0.760 69 ILE A C 1
ATOM 1030 O O . ILE A 1 69 ? -15.362 48.010 -17.712 1.000 0.760 69 ILE A O 1
ATOM 1046 N N . GLY A 1 70 ? -17.357 46.977 -17.697 1.000 0.790 70 GLY A N 1
ATOM 1047 C CA . GLY A 1 70 ? -16.842 45.618 -17.861 1.000 0.790 70 GLY A CA 1
ATOM 1048 C C . GLY A 1 70 ? -16.417 45.386 -19.309 1.000 0.790 70 GLY A C 1
ATOM 1049 O O . GLY A 1 70 ? -17.265 45.318 -20.208 1.000 0.790 70 GLY A O 1
ATOM 1053 N N . LEU A 1 71 ? -15.106 45.298 -19.531 1.000 0.740 71 LEU A N 1
ATOM 1054 C CA . LEU A 1 71 ? -14.496 45.141 -20.847 1.000 0.740 71 LEU A CA 1
ATOM 1055 C C . LEU A 1 71 ? -13.901 43.751 -21.025 1.000 0.740 71 LEU A C 1
ATOM 1056 O O . LEU A 1 71 ? -13.247 43.228 -20.126 1.000 0.740 71 LEU A O 1
ATOM 1072 N N . SER A 1 72 ? -14.022 43.235 -22.244 1.000 0.700 72 SER A N 1
ATOM 1073 C CA . SER A 1 72 ? -13.524 41.911 -22.588 1.000 0.700 72 SER A CA 1
ATOM 1074 C C . SER A 1 72 ? -12.688 41.917 -23.859 1.000 0.700 72 SER A C 1
ATOM 1075 O O . SER A 1 72 ? -13.154 42.332 -24.925 1.000 0.700 72 SER A O 1
ATOM 1083 N N . ILE A 1 73 ? -11.460 41.400 -23.757 1.000 0.620 73 ILE A N 1
ATOM 1084 C CA . ILE A 1 73 ? -10.533 41.204 -24.888 1.000 0.620 73 ILE A CA 1
ATOM 1085 C C . ILE A 1 73 ? -10.795 39.861 -25.587 1.000 0.620 73 ILE A C 1
ATOM 1086 O O . ILE A 1 73 ? -10.549 39.722 -26.786 1.000 0.620 73 ILE A O 1
ATOM 1102 N N . LYS A 1 74 ? -11.360 38.872 -24.879 1.000 0.540 74 LYS A N 1
ATOM 1103 C CA . LYS A 1 74 ? -11.547 37.490 -25.361 1.000 0.540 74 LYS A CA 1
ATOM 1104 C C . LYS A 1 74 ? -12.305 37.387 -26.690 1.000 0.540 74 LYS A C 1
ATOM 1105 O O . LYS A 1 74 ? -12.006 36.524 -27.509 1.000 0.540 74 LYS A O 1
ATOM 1124 N N . LYS A 1 75 ? -13.283 38.275 -26.906 1.000 0.510 75 LYS A N 1
ATOM 1125 C CA . LYS A 1 75 ? -14.074 38.368 -28.149 1.000 0.510 75 LYS A CA 1
ATOM 1126 C C . LYS A 1 75 ? -13.486 39.322 -29.197 1.000 0.510 75 LYS A C 1
ATOM 1127 O O . LYS A 1 75 ? -13.988 39.329 -30.317 1.000 0.510 75 LYS A O 1
ATOM 1146 N N . ALA A 1 76 ? -12.505 40.154 -28.840 1.000 0.490 76 ALA A N 1
ATOM 1147 C CA . ALA A 1 76 ? -11.927 41.159 -29.734 1.000 0.490 76 ALA A CA 1
ATOM 1148 C C . ALA A 1 76 ? -10.830 40.585 -30.633 1.000 0.490 76 ALA A C 1
ATOM 1149 O O . ALA A 1 76 ? -10.710 41.020 -31.775 1.000 0.490 76 ALA A O 1
ATOM 1156 N N . LYS A 1 77 ? -10.061 39.591 -30.160 1.000 0.410 77 LYS A N 1
ATOM 1157 C CA . LYS A 1 77 ? -9.140 38.861 -31.039 1.000 0.410 77 LYS A CA 1
ATOM 1158 C C . LYS A 1 77 ? -9.959 38.102 -32.072 1.000 0.410 77 LYS A C 1
ATOM 1159 O O . LYS A 1 77 ? -10.507 37.038 -31.784 1.000 0.410 77 LYS A O 1
ATOM 1178 N N . ASP A 1 78 ? -10.042 38.683 -33.263 1.000 0.350 78 ASP A N 1
ATOM 1179 C CA . ASP A 1 78 ? -10.577 38.024 -34.436 1.000 0.350 78 ASP A CA 1
ATOM 1180 C C . ASP A 1 78 ? -9.781 36.739 -34.605 1.000 0.350 78 ASP A C 1
ATOM 1181 O O . ASP A 1 78 ? -8.554 36.737 -34.766 1.000 0.350 78 ASP A O 1
ATOM 1190 N N . ARG A 1 79 ? -10.468 35.617 -34.416 1.000 0.300 79 ARG A N 1
ATOM 1191 C CA . ARG A 1 79 ? -9.827 34.339 -34.634 1.000 0.300 79 ARG A CA 1
ATOM 1192 C C . ARG A 1 79 ? -9.467 34.334 -36.114 1.000 0.300 79 ARG A C 1
ATOM 1193 O O . ARG A 1 79 ? -10.355 34.592 -36.929 1.000 0.300 79 ARG A O 1
ATOM 1214 N N . PRO A 1 80 ? -8.223 33.990 -36.487 1.000 0.250 80 PRO A N 1
ATOM 1215 C CA . PRO A 1 80 ? -8.010 33.585 -37.861 1.000 0.250 80 PRO A CA 1
ATOM 1216 C C . PRO A 1 80 ? -9.070 32.523 -38.168 1.000 0.250 80 PRO A C 1
ATOM 1217 O O . PRO A 1 80 ? -9.356 31.682 -37.304 1.000 0.250 80 PRO A O 1
ATOM 1228 N N . GLN A 1 81 ? -9.693 32.619 -39.346 1.000 0.240 81 GLN A N 1
ATOM 1229 C CA . GLN A 1 81 ? -10.691 31.669 -39.842 1.000 0.240 81 GLN A CA 1
ATOM 1230 C C . GLN A 1 81 ? -10.026 30.299 -40.042 1.000 0.240 81 GLN A C 1
ATOM 1231 O O . GLN A 1 81 ? -9.793 29.841 -41.159 1.000 0.240 81 GLN A O 1
ATOM 1245 N N . ALA A 1 82 ? -9.639 29.644 -38.950 1.000 0.220 82 ALA A N 1
ATOM 1246 C CA . ALA A 1 82 ? -9.135 28.295 -38.995 1.000 0.220 82 ALA A CA 1
ATOM 1247 C C . ALA A 1 82 ? -10.266 27.418 -39.532 1.000 0.220 82 ALA A C 1
ATOM 1248 O O . ALA A 1 82 ? -11.421 27.531 -39.114 1.000 0.220 82 ALA A O 1
ATOM 1255 N N . ARG A 1 83 ? -9.919 26.581 -40.512 1.000 0.190 83 ARG A N 1
ATOM 1256 C CA . ARG A 1 83 ? -10.876 25.748 -41.236 1.000 0.190 83 ARG A CA 1
ATOM 1257 C C . ARG A 1 83 ? -11.694 24.867 -40.277 1.000 0.190 83 ARG A C 1
ATOM 1258 O O . ARG A 1 83 ? -11.163 24.415 -39.258 1.000 0.190 83 ARG A O 1
ATOM 1279 N N . PRO A 1 84 ? -12.955 24.568 -40.633 1.000 0.220 84 PRO A N 1
ATOM 1280 C CA . PRO A 1 84 ? -13.851 23.715 -39.865 1.000 0.220 84 PRO A CA 1
ATOM 1281 C C . PRO A 1 84 ? -13.326 22.280 -39.916 1.000 0.220 84 PRO A C 1
ATOM 1282 O O . PRO A 1 84 ? -13.679 21.502 -40.800 1.000 0.220 84 PRO A O 1
ATOM 1293 N N . ARG A 1 85 ? -12.409 21.911 -39.018 1.000 0.200 85 ARG A N 1
ATOM 1294 C CA . ARG A 1 85 ? -11.994 20.511 -38.902 1.000 0.200 85 ARG A CA 1
ATOM 1295 C C . ARG A 1 85 ? -13.165 19.733 -38.304 1.000 0.200 85 ARG A C 1
ATOM 1296 O O . ARG A 1 85 ? -13.373 19.737 -37.097 1.000 0.200 85 ARG A O 1
ATOM 1317 N N . ASN A 1 86 ? -13.935 19.127 -39.204 1.000 0.200 86 ASN A N 1
ATOM 1318 C CA . ASN A 1 86 ? -15.196 18.438 -38.946 1.000 0.200 86 ASN A CA 1
ATOM 1319 C C . ASN A 1 86 ? -15.011 17.152 -38.118 1.000 0.200 86 ASN A C 1
ATOM 1320 O O . ASN A 1 86 ? -15.854 16.793 -37.305 1.000 0.200 86 ASN A O 1
ATOM 1331 N N . ASP A 1 87 ? -13.906 16.438 -38.349 1.000 0.190 87 ASP A N 1
ATOM 1332 C CA . ASP A 1 87 ? -13.782 15.000 -38.078 1.000 0.190 87 ASP A CA 1
ATOM 1333 C C . ASP A 1 87 ? -13.568 14.592 -36.617 1.000 0.190 87 ASP A C 1
ATOM 1334 O O . ASP A 1 87 ? -13.057 13.495 -36.386 1.000 0.190 87 ASP A O 1
ATOM 1343 N N . PHE A 1 88 ? -13.926 15.393 -35.606 1.000 0.220 88 PHE A N 1
ATOM 1344 C CA . PHE A 1 88 ? -13.894 14.875 -34.231 1.000 0.220 88 PHE A CA 1
ATOM 1345 C C . PHE A 1 88 ? -15.043 13.880 -34.036 1.000 0.220 88 PHE A C 1
ATOM 1346 O O . PHE A 1 88 ? -16.046 14.153 -33.381 1.000 0.220 88 PHE A O 1
ATOM 1363 N N . ARG A 1 89 ? -14.882 12.702 -34.658 1.000 0.210 89 ARG A N 1
ATOM 1364 C CA . ARG A 1 89 ? -15.758 11.555 -34.524 1.000 0.210 89 ARG A CA 1
ATOM 1365 C C . ARG A 1 89 ? -15.837 11.265 -33.031 1.000 0.210 89 ARG A C 1
ATOM 1366 O O . ARG A 1 89 ? -14.789 11.040 -32.411 1.000 0.210 89 ARG A O 1
ATOM 1387 N N . PRO A 1 90 ? -17.044 11.306 -32.451 1.000 0.230 90 PRO A N 1
ATOM 1388 C CA . PRO A 1 90 ? -17.233 11.020 -31.046 1.000 0.230 90 PRO A CA 1
ATOM 1389 C C . PRO A 1 90 ? -16.736 9.594 -30.835 1.000 0.230 90 PRO A C 1
ATOM 1390 O O . PRO A 1 90 ? -17.255 8.651 -31.431 1.000 0.230 90 PRO A O 1
ATOM 1401 N N . LYS A 1 91 ? -15.640 9.450 -30.081 1.000 0.250 91 LYS A N 1
ATOM 1402 C CA . LYS A 1 91 ? -15.098 8.139 -29.729 1.000 0.250 91 LYS A CA 1
ATOM 1403 C C . LYS A 1 91 ? -16.140 7.475 -28.848 1.000 0.250 91 LYS A C 1
ATOM 1404 O O . LYS A 1 91 ? -16.207 7.762 -27.657 1.000 0.250 91 LYS A O 1
ATOM 1423 N N . GLU A 1 92 ? -16.980 6.654 -29.468 1.000 0.280 92 GLU A N 1
ATOM 1424 C CA . GLU A 1 92 ? -17.986 5.873 -28.768 1.000 0.280 92 GLU A CA 1
ATOM 1425 C C . GLU A 1 92 ? -17.281 5.068 -27.684 1.000 0.280 92 GLU A C 1
ATOM 1426 O O . GLU A 1 92 ? -16.396 4.251 -27.960 1.000 0.280 92 GLU A O 1
ATOM 1438 N N . SER A 1 93 ? -17.616 5.392 -26.439 1.000 0.270 93 SER A N 1
ATOM 1439 C CA . SER A 1 93 ? -16.972 4.771 -25.297 1.000 0.270 93 SER A CA 1
ATOM 1440 C C . SER A 1 93 ? -17.321 3.284 -25.263 1.000 0.270 93 SER A C 1
ATOM 1441 O O . SER A 1 93 ? -18.442 2.879 -25.575 1.000 0.270 93 SER A O 1
ATOM 1449 N N . PHE A 1 94 ? -16.341 2.461 -24.901 1.000 0.260 94 PHE A N 1
ATOM 1450 C CA . PHE A 1 94 ? -16.384 1.008 -25.073 1.000 0.260 94 PHE A CA 1
ATOM 1451 C C . PHE A 1 94 ? -17.449 0.308 -24.205 1.000 0.260 94 PHE A C 1
ATOM 1452 O O . PHE A 1 94 ? -17.926 -0.767 -24.558 1.000 0.260 94 PHE A O 1
ATOM 1469 N N . GLU A 1 95 ? -17.866 0.926 -23.098 1.000 0.250 95 GLU A N 1
ATOM 1470 C CA . GLU A 1 95 ? -18.778 0.323 -22.115 1.000 0.250 95 GLU A CA 1
ATOM 1471 C C . GLU A 1 95 ? -20.199 0.061 -22.631 1.000 0.250 95 GLU A C 1
ATOM 1472 O O . GLU A 1 95 ? -20.730 -1.032 -22.439 1.000 0.250 95 GLU A O 1
ATOM 1484 N N . GLN A 1 96 ? -20.841 1.031 -23.294 1.000 0.310 96 GLN A N 1
ATOM 1485 C CA . GLN A 1 96 ? -22.267 0.916 -23.650 1.000 0.310 96 GLN A CA 1
ATOM 1486 C C . GLN A 1 96 ? -22.552 -0.210 -24.653 1.000 0.310 96 GLN A C 1
ATOM 1487 O O . GLN A 1 96 ? -23.675 -0.717 -24.718 1.000 0.310 96 GLN A O 1
ATOM 1501 N N . LYS A 1 97 ? -21.549 -0.604 -25.444 1.000 0.290 97 LYS A N 1
ATOM 1502 C CA . LYS A 1 97 ? -21.724 -1.561 -26.539 1.000 0.290 97 LYS A CA 1
ATOM 1503 C C . LYS A 1 97 ? -22.063 -2.960 -26.030 1.000 0.290 97 LYS A C 1
ATOM 1504 O O . LYS A 1 97 ? -22.943 -3.608 -26.592 1.000 0.290 97 LYS A O 1
ATOM 1523 N N . MET A 1 98 ? -21.408 -3.403 -24.954 1.000 0.280 98 MET A N 1
ATOM 1524 C CA . MET A 1 98 ? -21.565 -4.775 -24.463 1.000 0.280 98 MET A CA 1
ATOM 1525 C C . MET A 1 98 ? -22.983 -5.036 -23.931 1.000 0.280 98 MET A C 1
ATOM 1526 O O . MET A 1 98 ? -23.581 -6.054 -24.268 1.000 0.280 98 MET A O 1
ATOM 1540 N N . ASN A 1 99 ? -23.567 -4.087 -23.188 1.000 0.310 99 ASN A N 1
ATOM 1541 C CA . ASN A 1 99 ? -24.928 -4.227 -22.653 1.000 0.310 99 ASN A CA 1
ATOM 1542 C C . ASN A 1 99 ? -26.021 -4.209 -23.733 1.000 0.310 99 ASN A C 1
ATOM 1543 O O . ASN A 1 99 ? -27.055 -4.854 -23.566 1.000 0.310 99 ASN A O 1
ATOM 1554 N N . LYS A 1 100 ? -25.828 -3.472 -24.838 1.000 0.330 100 LYS A N 1
ATOM 1555 C CA . LYS A 1 100 ? -26.855 -3.360 -25.888 1.000 0.330 100 LYS A CA 1
ATOM 1556 C C . LYS A 1 100 ? -27.011 -4.657 -26.684 1.000 0.330 100 LYS A C 1
ATOM 1557 O O . LYS A 1 100 ? -28.115 -4.993 -27.095 1.000 0.330 100 LYS A O 1
ATOM 1576 N N . PHE A 1 101 ? -25.920 -5.396 -26.870 1.000 0.300 101 PHE A N 1
ATOM 1577 C CA . PHE A 1 101 ? -25.923 -6.583 -27.723 1.000 0.300 101 PHE A CA 1
ATOM 1578 C C . PHE A 1 101 ? -26.716 -7.750 -27.127 1.000 0.300 101 PHE A C 1
ATOM 1579 O O . PHE A 1 101 ? -27.476 -8.409 -27.837 1.000 0.300 101 PHE A O 1
ATOM 1596 N N . LEU A 1 102 ? -26.564 -7.979 -25.817 1.000 0.300 102 LEU A N 1
ATOM 1597 C CA . LEU A 1 102 ? -27.308 -9.024 -25.108 1.000 0.300 102 LEU A CA 1
ATOM 1598 C C . LEU A 1 102 ? -28.815 -8.810 -25.222 1.000 0.300 102 LEU A C 1
ATOM 1599 O O . LEU A 1 102 ? -29.557 -9.767 -25.409 1.000 0.300 102 LEU A O 1
ATOM 1615 N N . LYS A 1 103 ? -29.249 -7.550 -25.153 1.000 0.310 103 LYS A N 1
ATOM 1616 C CA . LYS A 1 103 ? -30.670 -7.221 -25.179 1.000 0.310 103 LYS A CA 1
ATOM 1617 C C . LYS A 1 103 ? -31.300 -7.400 -26.564 1.000 0.310 103 LYS A C 1
ATOM 1618 O O . LYS A 1 103 ? -32.431 -7.853 -26.655 1.000 0.310 103 LYS A O 1
ATOM 1637 N N . ASP A 1 104 ? -30.579 -7.065 -27.634 1.000 0.310 104 ASP A N 1
ATOM 1638 C CA . ASP A 1 104 ? -31.112 -7.122 -29.007 1.000 0.310 104 ASP A CA 1
ATOM 1639 C C . ASP A 1 104 ? -31.339 -8.564 -29.501 1.000 0.310 104 ASP A C 1
ATOM 1640 O O . ASP A 1 104 ? -32.274 -8.840 -30.254 1.000 0.310 104 ASP A O 1
ATOM 1649 N N . SER A 1 105 ? -30.483 -9.504 -29.076 1.000 0.290 105 SER A N 1
ATOM 1650 C CA . SER A 1 105 ? -30.552 -10.894 -29.559 1.000 0.290 105 SER A CA 1
ATOM 1651 C C . SER A 1 105 ? -31.818 -11.621 -29.111 1.000 0.290 105 SER A C 1
ATOM 1652 O O . SER A 1 105 ? -32.272 -12.533 -29.801 1.000 0.290 105 SER A O 1
ATOM 1660 N N . GLU A 1 106 ? -32.395 -11.224 -27.979 1.000 0.290 106 GLU A N 1
ATOM 1661 C CA . GLU A 1 106 ? -33.625 -11.833 -27.477 1.000 0.290 106 GLU A CA 1
ATOM 1662 C C . GLU A 1 106 ? -34.830 -11.461 -28.359 1.000 0.290 106 GLU A C 1
ATOM 1663 O O . GLU A 1 106 ? -35.625 -12.323 -28.738 1.000 0.290 106 GLU A O 1
ATOM 1675 N N . ASP A 1 107 ? -34.926 -10.190 -28.763 1.000 0.290 107 ASP A N 1
ATOM 1676 C CA . ASP A 1 107 ? -36.103 -9.649 -29.452 1.000 0.290 107 ASP A CA 1
ATOM 1677 C C . ASP A 1 107 ? -36.282 -10.252 -30.859 1.000 0.290 107 ASP A C 1
ATOM 1678 O O . ASP A 1 107 ? -37.379 -10.666 -31.256 1.000 0.290 107 ASP A O 1
ATOM 1687 N N . ARG A 1 108 ? -35.179 -10.382 -31.613 1.000 0.320 108 ARG A N 1
ATOM 1688 C CA . ARG A 1 108 ? -35.214 -10.799 -33.028 1.000 0.320 108 ARG A CA 1
ATOM 1689 C C . ARG A 1 108 ? -35.746 -12.205 -33.261 1.000 0.320 108 ARG A C 1
ATOM 1690 O O . ARG A 1 108 ? -36.317 -12.466 -34.325 1.000 0.320 108 ARG A O 1
ATOM 1711 N N . LEU A 1 109 ? -35.532 -13.118 -32.313 1.000 0.290 109 LEU A N 1
ATOM 1712 C CA . LEU A 1 109 ? -35.999 -14.496 -32.463 1.000 0.290 109 LEU A CA 1
ATOM 1713 C C . LEU A 1 109 ? -37.525 -14.555 -32.556 1.000 0.290 109 LEU A C 1
ATOM 1714 O O . LEU A 1 109 ? -38.066 -15.405 -33.263 1.000 0.290 109 LEU A O 1
ATOM 1730 N N . SER A 1 110 ? -38.219 -13.625 -31.894 1.000 0.280 110 SER A N 1
ATOM 1731 C CA . SER A 1 110 ? -39.677 -13.585 -31.917 1.000 0.280 110 SER A CA 1
ATOM 1732 C C . SER A 1 110 ? -40.220 -13.193 -33.294 1.000 0.280 110 SER A C 1
ATOM 1733 O O . SER A 1 110 ? -41.154 -13.819 -33.805 1.000 0.280 110 SER A O 1
ATOM 1741 N N . SER A 1 111 ? -39.636 -12.165 -33.920 1.000 0.300 111 SER A N 1
ATOM 1742 C CA . SER A 1 111 ? -40.304 -11.422 -34.993 1.000 0.300 111 SER A CA 1
ATOM 1743 C C . SER A 1 111 ? -40.315 -12.181 -36.315 1.000 0.300 111 SER A C 1
ATOM 1744 O O . SER A 1 111 ? -41.239 -12.033 -37.118 1.000 0.300 111 SER A O 1
ATOM 1752 N N . LEU A 1 112 ? -39.301 -13.018 -36.552 1.000 0.310 112 LEU A N 1
ATOM 1753 C CA . LEU A 1 112 ? -39.137 -13.722 -37.825 1.000 0.310 112 LEU A CA 1
ATOM 1754 C C . LEU A 1 112 ? -40.266 -14.725 -38.093 1.000 0.310 112 LEU A C 1
ATOM 1755 O O . LEU A 1 112 ? -40.497 -15.097 -39.240 1.000 0.310 112 LEU A O 1
ATOM 1771 N N . LYS A 1 113 ? -41.018 -15.114 -37.058 1.000 0.290 113 LYS A N 1
ATOM 1772 C CA . LYS A 1 113 ? -42.122 -16.066 -37.191 1.000 0.290 113 LYS A CA 1
ATOM 1773 C C . LYS A 1 113 ? -43.256 -15.544 -38.067 1.000 0.290 113 LYS A C 1
ATOM 1774 O O . LYS A 1 113 ? -43.921 -16.332 -38.728 1.000 0.290 113 LYS A O 1
ATOM 1793 N N . ARG A 1 114 ? -43.525 -14.235 -38.027 1.000 0.270 114 ARG A N 1
ATOM 1794 C CA . ARG A 1 114 ? -44.795 -13.709 -38.544 1.000 0.270 114 ARG A CA 1
ATOM 1795 C C . ARG A 1 114 ? -44.807 -13.522 -40.058 1.000 0.270 114 ARG A C 1
ATOM 1796 O O . ARG A 1 114 ? -45.846 -13.704 -40.678 1.000 0.270 114 ARG A O 1
ATOM 1817 N N . ASN A 1 115 ? -43.696 -13.075 -40.648 1.000 0.300 115 ASN A N 1
ATOM 1818 C CA . ASN A 1 115 ? -43.789 -12.350 -41.920 1.000 0.300 115 ASN A CA 1
ATOM 1819 C C . ASN A 1 115 ? -43.789 -13.232 -43.173 1.000 0.300 115 ASN A C 1
ATOM 1820 O O . ASN A 1 115 ? -44.002 -12.726 -44.274 1.000 0.300 115 ASN A O 1
ATOM 1831 N N . THR A 1 116 ? -43.513 -14.529 -43.050 1.000 0.300 116 THR A N 1
ATOM 1832 C CA . THR A 1 116 ? -43.344 -15.379 -44.235 1.000 0.300 116 THR A CA 1
ATOM 1833 C C . THR A 1 116 ? -44.641 -15.659 -44.977 1.000 0.300 116 THR A C 1
ATOM 1834 O O . THR A 1 116 ? -44.581 -16.060 -46.137 1.000 0.300 116 THR A O 1
ATOM 1845 N N . GLU A 1 117 ? -45.803 -15.457 -44.361 1.000 0.270 117 GLU A N 1
ATOM 1846 C CA . GLU A 1 117 ? -47.044 -15.983 -44.926 1.000 0.270 117 GLU A CA 1
ATOM 1847 C C . GLU A 1 117 ? -47.492 -15.247 -46.188 1.000 0.270 117 GLU A C 1
ATOM 1848 O O . GLU A 1 117 ? -47.979 -15.856 -47.141 1.000 0.270 117 GLU A O 1
ATOM 1860 N N . SER A 1 118 ? -47.321 -13.922 -46.211 1.000 0.290 118 SER A N 1
ATOM 1861 C CA . SER A 1 118 ? -48.161 -13.054 -47.045 1.000 0.290 118 SER A CA 1
ATOM 1862 C C . SER A 1 118 ? -47.758 -13.010 -48.524 1.000 0.290 118 SER A C 1
ATOM 1863 O O . SER A 1 118 ? -48.024 -12.046 -49.238 1.000 0.290 118 SER A O 1
ATOM 1871 N N . LYS A 1 119 ? -47.075 -14.041 -49.028 1.000 0.290 119 LYS A N 1
ATOM 1872 C CA . LYS A 1 119 ? -46.501 -14.015 -50.374 1.000 0.290 119 LYS A CA 1
ATOM 1873 C C . LYS A 1 119 ? -47.528 -14.225 -51.494 1.000 0.290 119 LYS A C 1
ATOM 1874 O O . LYS A 1 119 ? -47.166 -14.032 -52.647 1.000 0.290 119 LYS A O 1
ATOM 1893 N N . ARG A 1 120 ? -48.756 -14.694 -51.204 1.000 0.250 120 ARG A N 1
ATOM 1894 C CA . ARG A 1 120 ? -49.549 -15.434 -52.206 1.000 0.250 120 ARG A CA 1
ATOM 1895 C C . ARG A 1 120 ? -50.141 -14.586 -53.335 1.000 0.250 120 ARG A C 1
ATOM 1896 O O . ARG A 1 120 ? -49.697 -14.687 -54.469 1.000 0.250 120 ARG A O 1
ATOM 1917 N N . GLY A 1 121 ? -51.254 -13.905 -53.067 1.000 0.230 121 GLY A N 1
ATOM 1918 C CA . GLY A 1 121 ? -52.348 -13.959 -54.044 1.000 0.230 121 GLY A CA 1
ATOM 1919 C C . GLY A 1 121 ? -52.271 -12.987 -55.218 1.000 0.230 121 GLY A C 1
ATOM 1920 O O . GLY A 1 121 ? -52.692 -13.326 -56.316 1.000 0.230 121 GLY A O 1
ATOM 1924 N N . GLY A 1 122 ? -51.810 -11.764 -54.964 1.000 0.230 122 GLY A N 1
ATOM 1925 C CA . GLY A 1 122 ? -52.516 -10.575 -55.447 1.000 0.230 122 GLY A CA 1
ATOM 1926 C C . GLY A 1 122 ? -52.987 -10.550 -56.907 1.000 0.230 122 GLY A C 1
ATOM 1927 O O . GLY A 1 122 ? -54.189 -10.509 -57.163 1.000 0.230 122 GLY A O 1
ATOM 1931 N N . ARG A 1 123 ? -52.059 -10.357 -57.850 1.000 0.270 123 ARG A N 1
ATOM 1932 C CA . ARG A 1 123 ? -52.316 -9.467 -58.997 1.000 0.270 123 ARG A CA 1
ATOM 1933 C C . ARG A 1 123 ? -53.058 -10.152 -60.156 1.000 0.270 123 ARG A C 1
ATOM 1934 O O . ARG A 1 123 ? -52.472 -10.390 -61.201 1.000 0.270 123 ARG A O 1
ATOM 1955 N N . GLY A 1 124 ? -54.340 -10.466 -59.950 1.000 0.240 124 GLY A N 1
ATOM 1956 C CA . GLY A 1 124 ? -55.148 -11.245 -60.898 1.000 0.240 124 GLY A CA 1
ATOM 1957 C C . GLY A 1 124 ? -55.935 -10.483 -61.986 1.000 0.240 124 GLY A C 1
ATOM 1958 O O . GLY A 1 124 ? -56.054 -10.994 -63.089 1.000 0.240 124 GLY A O 1
ATOM 1962 N N . ALA A 1 125 ? -56.543 -9.327 -61.688 1.000 0.250 125 ALA A N 1
ATOM 1963 C CA . ALA A 1 125 ? -57.651 -8.708 -62.469 1.000 0.250 125 ALA A CA 1
ATOM 1964 C C . ALA A 1 125 ? -57.231 -8.066 -63.825 1.000 0.250 125 ALA A C 1
ATOM 1965 O O . ALA A 1 125 ? -56.049 -7.824 -64.013 1.000 0.250 125 ALA A O 1
ATOM 1972 N N . ARG A 1 126 ? -58.071 -7.590 -64.779 1.000 0.240 126 ARG A N 1
ATOM 1973 C CA . ARG A 1 126 ? -59.418 -7.942 -65.317 1.000 0.240 126 ARG A CA 1
ATOM 1974 C C . ARG A 1 126 ? -59.625 -7.316 -66.720 1.000 0.240 126 ARG A C 1
ATOM 1975 O O . ARG A 1 126 ? -60.163 -7.986 -67.588 1.000 0.240 126 ARG A O 1
ATOM 1996 N N . ARG A 1 127 ? -59.383 -6.001 -66.863 1.000 0.260 127 ARG A N 1
ATOM 1997 C CA . ARG A 1 127 ? -60.180 -5.116 -67.745 1.000 0.260 127 ARG A CA 1
ATOM 1998 C C . ARG A 1 127 ? -59.630 -4.959 -69.174 1.000 0.260 127 ARG A C 1
ATOM 1999 O O . ARG A 1 127 ? -58.762 -5.721 -69.572 1.000 0.260 127 ARG A O 1
ATOM 2020 N N . GLY A 1 128 ? -60.264 -4.046 -69.913 1.000 0.200 128 GLY A N 1
ATOM 2021 C CA . GLY A 1 128 ? -60.253 -3.991 -71.375 1.000 0.200 128 GLY A CA 1
ATOM 2022 C C . GLY A 1 128 ? -59.087 -3.237 -71.965 1.000 0.200 128 GLY A C 1
ATOM 2023 O O . GLY A 1 128 ? -57.969 -3.378 -71.430 1.000 0.200 128 GLY A O 1
ATOM 2028 N N . MET B 2 1 ? 4.026 -0.288 -19.462 1.000 0.270 1 MET B N 1
ATOM 2029 C CA . MET B 2 1 ? 3.499 -1.530 -18.855 1.000 0.270 1 MET B CA 1
ATOM 2030 C C . MET B 2 1 ? 2.638 -2.229 -19.887 1.000 0.270 1 MET B C 1
ATOM 2031 O O . MET B 2 1 ? 1.852 -1.551 -20.535 1.000 0.270 1 MET B O 1
ATOM 2047 N N . ILE B 2 2 ? 2.818 -3.536 -20.076 1.000 0.370 2 ILE B N 1
ATOM 2048 C CA . ILE B 2 2 ? 1.969 -4.330 -20.974 1.000 0.370 2 ILE B CA 1
ATOM 2049 C C . ILE B 2 2 ? 0.574 -4.382 -20.352 1.000 0.370 2 ILE B C 1
ATOM 2050 O O . ILE B 2 2 ? 0.431 -4.743 -19.181 1.000 0.370 2 ILE B O 1
ATOM 2066 N N . SER B 2 3 ? -0.439 -3.961 -21.103 1.000 0.410 3 SER B N 1
ATOM 2067 C CA . SER B 2 3 ? -1.821 -4.019 -20.635 1.000 0.410 3 SER B CA 1
ATOM 2068 C C . SER B 2 3 ? -2.219 -5.480 -20.426 1.000 0.410 3 SER B C 1
ATOM 2069 O O . SER B 2 3 ? -1.921 -6.322 -21.269 1.000 0.410 3 SER B O 1
ATOM 2077 N N . LYS B 2 4 ? -2.890 -5.787 -19.310 1.000 0.510 4 LYS B N 1
ATOM 2078 C CA . LYS B 2 4 ? -3.295 -7.157 -18.935 1.000 0.510 4 LYS B CA 1
ATOM 2079 C C . LYS B 2 4 ? -4.112 -7.858 -20.029 1.000 0.510 4 LYS B C 1
ATOM 2080 O O . LYS B 2 4 ? -3.955 -9.058 -20.218 1.000 0.510 4 LYS B O 1
ATOM 2099 N N . ASP B 2 5 ? -4.903 -7.103 -20.788 1.000 0.500 5 ASP B N 1
ATOM 2100 C CA . ASP B 2 5 ? -5.720 -7.611 -21.898 1.000 0.500 5 ASP B CA 1
ATOM 2101 C C . ASP B 2 5 ? -4.900 -8.049 -23.123 1.000 0.500 5 ASP B C 1
ATOM 2102 O O . ASP B 2 5 ? -5.415 -8.728 -24.001 1.000 0.500 5 ASP B O 1
ATOM 2111 N N . GLN B 2 6 ? -3.612 -7.694 -23.202 1.000 0.590 6 GLN B N 1
ATOM 2112 C CA . GLN B 2 6 ? -2.743 -8.049 -24.334 1.000 0.590 6 GLN B CA 1
ATOM 2113 C C . GLN B 2 6 ? -2.112 -9.444 -24.213 1.000 0.590 6 GLN B C 1
ATOM 2114 O O . GLN B 2 6 ? -1.298 -9.831 -25.051 1.000 0.590 6 GLN B O 1
ATOM 2128 N N . LEU B 2 7 ? -2.457 -10.193 -23.163 1.000 0.700 7 LEU B N 1
ATOM 2129 C CA . LEU B 2 7 ? -1.847 -11.485 -22.863 1.000 0.700 7 LEU B CA 1
ATOM 2130 C C . LEU B 2 7 ? -2.615 -12.675 -23.442 1.000 0.700 7 LEU B C 1
ATOM 2131 O O . LEU B 2 7 ? -2.094 -13.778 -23.376 1.000 0.700 7 LEU B O 1
ATOM 2147 N N . VAL B 2 8 ? -3.830 -12.500 -23.967 1.000 0.810 8 VAL B N 1
ATOM 2148 C CA . VAL B 2 8 ? -4.680 -13.636 -24.363 1.000 0.810 8 VAL B CA 1
ATOM 2149 C C . VAL B 2 8 ? -5.321 -13.403 -25.724 1.000 0.810 8 VAL B C 1
ATOM 2150 O O . VAL B 2 8 ? -5.706 -12.276 -26.040 1.000 0.810 8 VAL B O 1
ATOM 2163 N N . ASN B 2 9 ? -5.442 -14.470 -26.516 1.000 0.800 9 ASN B N 1
ATOM 2164 C CA . ASN B 2 9 ? -6.131 -14.513 -27.805 1.000 0.800 9 ASN B CA 1
ATOM 2165 C C . ASN B 2 9 ? -5.804 -13.282 -28.681 1.000 0.800 9 ASN B C 1
ATOM 2166 O O . ASN B 2 9 ? -4.644 -13.036 -29.019 1.000 0.800 9 ASN B O 1
ATOM 2177 N N . GLU B 2 10 ? -6.807 -12.486 -29.057 1.000 0.760 10 GLU B N 1
ATOM 2178 C CA . GLU B 2 10 ? -6.647 -11.331 -29.952 1.000 0.760 10 GLU B CA 1
ATOM 2179 C C . GLU B 2 10 ? -5.842 -10.167 -29.363 1.000 0.760 10 GLU B C 1
ATOM 2180 O O . GLU B 2 10 ? -5.355 -9.310 -30.112 1.000 0.760 10 GLU B O 1
ATOM 2192 N N . GLY B 2 11 ? -5.669 -10.144 -28.039 1.000 0.760 11 GLY B N 1
ATOM 2193 C CA . GLY B 2 11 ? -4.843 -9.164 -27.344 1.000 0.760 11 GLY B CA 1
ATOM 2194 C C . GLY B 2 11 ? -3.366 -9.255 -27.726 1.000 0.760 11 GLY B C 1
ATOM 2195 O O . GLY B 2 11 ? -2.632 -8.265 -27.630 1.000 0.760 11 GLY B O 1
ATOM 2199 N N . ILE B 2 12 ? -2.933 -10.415 -28.222 1.000 0.780 12 ILE B N 1
ATOM 2200 C CA . ILE B 2 12 ? -1.551 -10.667 -28.612 1.000 0.780 12 ILE B CA 1
ATOM 2201 C C . ILE B 2 12 ? -1.241 -9.895 -29.896 1.000 0.780 12 ILE B C 1
ATOM 2202 O O . ILE B 2 12 ? -1.716 -10.208 -30.985 1.000 0.780 12 ILE B O 1
ATOM 2218 N N . ARG B 2 13 ? -0.409 -8.858 -29.781 1.000 0.760 13 ARG B N 1
ATOM 2219 C CA . ARG B 2 13 ? 0.005 -8.006 -30.915 1.000 0.760 13 ARG B CA 1
ATOM 2220 C C . ARG B 2 13 ? 1.205 -8.532 -31.695 1.000 0.760 13 ARG B C 1
ATOM 2221 O O . ARG B 2 13 ? 1.537 -7.977 -32.739 1.000 0.760 13 ARG B O 1
ATOM 2242 N N . ALA B 2 14 ? 1.874 -9.559 -31.183 1.000 0.800 14 ALA B N 1
ATOM 2243 C CA . ALA B 2 14 ? 2.986 -10.183 -31.880 1.000 0.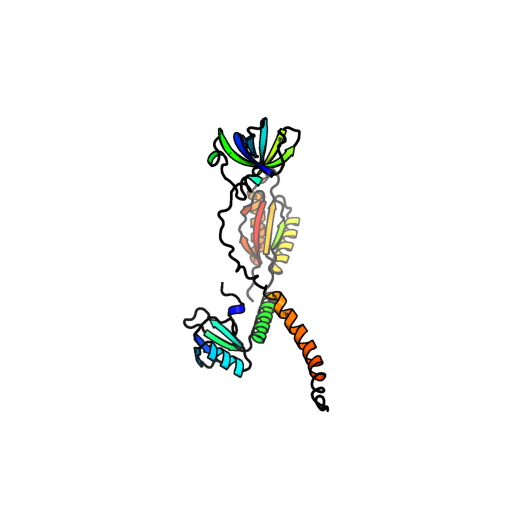800 14 ALA B CA 1
ATOM 2244 C C . ALA B 2 14 ? 2.500 -10.764 -33.215 1.000 0.800 14 ALA B C 1
ATOM 2245 O O . ALA B 2 14 ? 1.440 -11.382 -33.265 1.000 0.800 14 ALA B O 1
ATOM 2252 N N . ARG B 2 15 ? 3.259 -10.549 -34.295 1.000 0.850 15 ARG B N 1
ATOM 2253 C CA . ARG B 2 15 ? 2.958 -11.155 -35.604 1.000 0.850 15 ARG B CA 1
ATOM 2254 C C . ARG B 2 15 ? 3.254 -12.650 -35.611 1.000 0.850 15 ARG B C 1
ATOM 2255 O O . ARG B 2 15 ? 2.489 -13.427 -36.172 1.000 0.850 15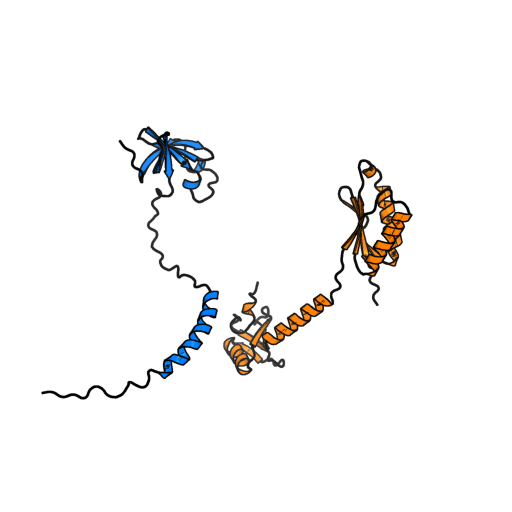 ARG B O 1
ATOM 2276 N N . GLU B 2 16 ? 4.348 -13.022 -34.962 1.000 0.910 16 GLU B N 1
ATOM 2277 C CA . GLU B 2 16 ? 4.847 -14.387 -34.862 1.000 0.910 16 GLU B CA 1
ATOM 2278 C C . GLU B 2 16 ? 5.117 -14.706 -33.402 1.000 0.910 16 GLU B C 1
ATOM 2279 O O . GLU B 2 16 ? 5.581 -13.851 -32.640 1.000 0.910 16 GLU B O 1
ATOM 2291 N N . VAL B 2 17 ? 4.808 -15.937 -33.018 1.000 0.890 17 VAL B N 1
ATOM 2292 C CA . VAL B 2 17 ? 4.952 -16.411 -31.645 1.000 0.890 17 VAL B CA 1
ATOM 2293 C C . VAL B 2 17 ? 5.517 -17.821 -31.641 1.000 0.890 17 VAL B C 1
ATOM 2294 O O . VAL B 2 17 ? 5.224 -18.625 -32.527 1.000 0.890 17 VAL B O 1
ATOM 2307 N N . ARG B 2 18 ? 6.323 -18.140 -30.626 1.000 0.910 18 ARG B N 1
ATOM 2308 C CA . ARG B 2 18 ? 6.694 -19.524 -30.335 1.000 0.910 18 ARG B CA 1
ATOM 2309 C C . ARG B 2 18 ? 5.533 -20.168 -29.595 1.000 0.910 18 ARG B C 1
ATOM 2310 O O . ARG B 2 18 ? 5.223 -19.764 -28.477 1.000 0.910 18 ARG B O 1
ATOM 2331 N N . LEU B 2 19 ? 4.900 -21.137 -30.234 1.000 0.910 19 LEU B N 1
ATOM 2332 C CA . LEU B 2 19 ? 3.691 -21.774 -29.753 1.000 0.910 19 LEU B CA 1
ATOM 2333 C C . LEU B 2 19 ? 4.026 -23.066 -29.003 1.000 0.910 19 LEU B C 1
ATOM 2334 O O . LEU B 2 19 ? 4.747 -23.926 -29.510 1.000 0.910 19 LEU B O 1
ATOM 2350 N N . ILE B 2 20 ? 3.488 -23.198 -27.795 1.000 0.900 20 ILE B N 1
ATOM 2351 C CA . ILE B 2 20 ? 3.576 -24.401 -26.967 1.000 0.900 20 ILE B CA 1
ATOM 2352 C C . ILE B 2 20 ? 2.161 -24.949 -26.770 1.000 0.900 20 ILE B C 1
ATOM 2353 O O . ILE B 2 20 ? 1.258 -24.220 -26.358 1.000 0.900 20 ILE B O 1
ATOM 2369 N N . GLY B 2 21 ? 1.959 -26.228 -27.055 1.000 0.880 21 GLY B N 1
ATOM 2370 C CA . GLY B 2 21 ? 0.693 -26.919 -26.857 1.000 0.880 21 GLY B CA 1
ATOM 2371 C C . GLY B 2 21 ? 0.315 -27.077 -25.381 1.000 0.880 21 GLY B C 1
ATOM 2372 O O . GLY B 2 21 ? 1.108 -26.836 -24.464 1.000 0.880 21 GLY B O 1
ATOM 2376 N N . GLN B 2 22 ? -0.910 -27.545 -25.151 1.000 0.810 22 GLN B N 1
ATOM 2377 C CA . GLN B 2 22 ? -1.440 -27.833 -23.813 1.000 0.810 22 GLN B CA 1
ATOM 2378 C C . GLN B 2 22 ? -0.545 -28.803 -23.018 1.000 0.810 22 GLN B C 1
ATOM 2379 O O . GLN B 2 22 ? -0.216 -28.528 -21.858 1.000 0.810 22 GLN B O 1
ATOM 2393 N N . ASN B 2 23 ? -0.068 -29.868 -23.681 1.000 0.810 23 ASN B N 1
ATOM 2394 C CA . ASN B 2 23 ? 0.739 -30.946 -23.102 1.000 0.810 23 ASN B CA 1
ATOM 2395 C C . ASN B 2 23 ? 2.243 -30.615 -23.068 1.000 0.810 23 ASN B C 1
ATOM 2396 O O . ASN B 2 23 ? 3.040 -31.432 -22.620 1.000 0.810 23 ASN B O 1
ATOM 2407 N N . GLY B 2 24 ? 2.639 -29.413 -23.507 1.000 0.800 24 GLY B N 1
ATOM 2408 C CA . GLY B 2 24 ? 4.042 -29.000 -23.595 1.000 0.800 24 GLY B CA 1
ATOM 2409 C C . GLY B 2 24 ? 4.687 -29.206 -24.969 1.000 0.800 24 GLY B C 1
ATOM 2410 O O . GLY B 2 24 ? 5.863 -28.881 -25.122 1.000 0.800 24 GLY B O 1
ATOM 2414 N N . ASP B 2 25 ? 3.936 -29.678 -25.969 1.000 0.840 25 ASP B N 1
ATOM 2415 C CA . ASP B 2 25 ? 4.435 -29.858 -27.334 1.000 0.840 25 ASP B CA 1
ATOM 2416 C C . ASP B 2 25 ? 4.912 -28.536 -27.930 1.000 0.840 25 ASP B C 1
ATOM 2417 O O . ASP B 2 25 ? 4.168 -27.557 -28.013 1.000 0.840 25 ASP B O 1
ATOM 2426 N N . GLN B 2 26 ? 6.164 -28.492 -28.366 1.000 0.850 26 GLN B N 1
ATOM 2427 C CA . GLN B 2 26 ? 6.693 -27.310 -29.028 1.000 0.850 26 GLN B CA 1
ATOM 2428 C C . GLN B 2 26 ? 6.257 -27.324 -30.497 1.000 0.850 26 GLN B C 1
ATOM 2429 O O . GLN B 2 26 ? 6.878 -27.972 -31.331 1.000 0.850 26 GLN B O 1
ATOM 2443 N N . LEU B 2 27 ? 5.208 -26.565 -30.825 1.000 0.880 27 LEU B N 1
ATOM 2444 C CA . LEU B 2 27 ? 4.686 -26.409 -32.195 1.000 0.880 27 LEU B CA 1
ATOM 2445 C C . LEU B 2 27 ? 5.567 -25.489 -33.062 1.000 0.880 27 LEU B C 1
ATOM 2446 O O . LEU B 2 27 ? 5.280 -25.265 -34.238 1.000 0.880 27 LEU B O 1
ATOM 2462 N N . GLY B 2 28 ? 6.641 -24.954 -32.476 1.000 0.870 28 GLY B N 1
ATOM 2463 C CA . GLY B 2 28 ? 7.602 -24.090 -33.142 1.000 0.870 28 GLY B CA 1
ATOM 2464 C C . GLY B 2 28 ? 7.123 -22.646 -33.249 1.000 0.870 28 GLY B C 1
ATOM 2465 O O . GLY B 2 28 ? 6.325 -22.168 -32.443 1.000 0.870 28 GLY B O 1
ATOM 2469 N N . ILE B 2 29 ? 7.674 -21.923 -34.221 1.000 0.910 29 ILE B N 1
ATOM 2470 C CA . ILE B 2 29 ? 7.292 -20.540 -34.512 1.000 0.910 29 ILE B CA 1
ATOM 2471 C C . ILE B 2 29 ? 6.119 -20.589 -35.484 1.000 0.910 29 ILE B C 1
ATOM 2472 O O . ILE B 2 29 ? 6.231 -21.167 -36.562 1.000 0.910 29 ILE B O 1
ATOM 2488 N N . LYS B 2 30 ? 4.997 -19.999 -35.089 1.000 0.900 30 LYS B N 1
ATOM 2489 C CA . LYS B 2 30 ? 3.781 -19.912 -35.893 1.000 0.900 30 LYS B CA 1
ATOM 2490 C C . LYS B 2 30 ? 3.365 -18.458 -36.023 1.000 0.900 30 LYS B C 1
ATOM 2491 O O . LYS B 2 30 ? 3.694 -17.617 -35.178 1.000 0.900 30 LYS B O 1
ATOM 2510 N N . SER B 2 31 ? 2.611 -18.163 -37.074 1.000 0.910 31 SER B N 1
ATOM 2511 C CA . SER B 2 31 ? 1.948 -16.869 -37.173 1.000 0.910 31 SER B CA 1
ATOM 2512 C C . SER B 2 31 ? 0.910 -16.736 -36.056 1.000 0.910 31 SER B C 1
ATOM 2513 O O . SER B 2 31 ? 0.356 -17.727 -35.577 1.000 0.910 31 SER B O 1
ATOM 2521 N N . ARG B 2 32 ? 0.604 -15.502 -35.651 1.000 0.860 32 ARG B N 1
ATOM 2522 C CA . ARG B 2 32 ? -0.480 -15.219 -34.700 1.000 0.860 32 ARG B CA 1
ATOM 2523 C C . ARG B 2 32 ? -1.792 -15.885 -35.119 1.000 0.860 32 ARG B C 1
ATOM 2524 O O . ARG B 2 32 ? -2.515 -16.387 -34.268 1.000 0.860 32 ARG B O 1
ATOM 2545 N N . GLN B 2 33 ? -2.107 -15.839 -36.410 1.000 0.870 33 GLN B N 1
ATOM 2546 C CA . GLN B 2 33 ? -3.385 -16.306 -36.938 1.000 0.870 33 GLN B CA 1
ATOM 2547 C C . GLN B 2 33 ? -3.497 -17.826 -36.830 1.000 0.870 33 GLN B C 1
ATOM 2548 O O . GLN B 2 33 ? -4.483 -18.332 -36.311 1.000 0.870 33 GLN B O 1
ATOM 2562 N N . GLU B 2 34 ? -2.428 -18.534 -37.183 1.000 0.910 34 GLU B N 1
ATOM 2563 C CA . GLU B 2 34 ? -2.346 -19.984 -37.032 1.000 0.910 34 GLU B CA 1
ATOM 2564 C C . GLU B 2 34 ? -2.318 -20.408 -35.553 1.000 0.910 34 GLU B C 1
ATOM 2565 O O . GLU B 2 34 ? -2.999 -21.351 -35.160 1.000 0.910 34 GLU B O 1
ATOM 2577 N N . ALA B 2 35 ? -1.595 -19.672 -34.700 1.000 0.900 35 ALA B N 1
ATOM 2578 C CA . ALA B 2 35 ? -1.585 -19.902 -33.256 1.000 0.900 35 ALA B CA 1
ATOM 2579 C C . ALA B 2 35 ? -2.981 -19.767 -32.628 1.000 0.900 35 ALA B C 1
ATOM 2580 O O . ALA B 2 35 ? -3.360 -20.581 -31.784 1.000 0.900 35 ALA B O 1
ATOM 2587 N N . LEU B 2 36 ? -3.745 -18.758 -33.056 1.000 0.880 36 LEU B N 1
ATOM 2588 C CA . LEU B 2 36 ? -5.140 -18.564 -32.659 1.000 0.880 36 LEU B CA 1
ATOM 2589 C C . LEU B 2 36 ? -6.031 -19.707 -33.144 1.000 0.880 36 LEU B C 1
ATOM 2590 O O . LEU B 2 36 ? -6.881 -20.175 -32.395 1.000 0.880 36 LEU B O 1
ATOM 2606 N N . GLU B 2 37 ? -5.824 -20.180 -34.368 1.000 0.890 37 GLU B N 1
ATOM 2607 C CA . GLU B 2 37 ? -6.601 -21.281 -34.933 1.000 0.890 37 GLU B CA 1
ATOM 2608 C C . GLU B 2 37 ? -6.383 -22.591 -34.169 1.000 0.890 37 GLU B C 1
ATOM 2609 O O . GLU B 2 37 ? -7.343 -23.298 -33.867 1.000 0.890 37 GLU B O 1
ATOM 2621 N N . ILE B 2 38 ? -5.133 -22.905 -33.813 1.000 0.900 38 ILE B N 1
ATOM 2622 C CA . ILE B 2 38 ? -4.796 -24.120 -33.057 1.000 0.900 38 ILE B CA 1
ATOM 2623 C C . ILE B 2 38 ? -5.432 -24.070 -31.667 1.000 0.900 38 ILE B C 1
ATOM 2624 O O . ILE B 2 38 ? -6.019 -25.059 -31.226 1.000 0.900 38 ILE B O 1
ATOM 2640 N N . ALA B 2 39 ? -5.353 -22.919 -30.995 1.000 0.870 39 ALA B N 1
ATOM 2641 C CA . ALA B 2 39 ? -6.026 -22.722 -29.716 1.000 0.870 39 ALA B CA 1
ATOM 2642 C C . ALA B 2 39 ? -7.551 -22.893 -29.862 1.000 0.870 39 ALA B C 1
ATOM 2643 O O . ALA B 2 39 ? -8.156 -23.674 -29.127 1.000 0.870 39 ALA B O 1
ATOM 2650 N N . GLY B 2 40 ? -8.148 -22.274 -30.888 1.000 0.840 40 GLY B N 1
ATOM 2651 C CA . GLY B 2 40 ? -9.578 -22.372 -31.183 1.000 0.840 40 GLY B CA 1
ATOM 2652 C C . GLY B 2 40 ? -10.054 -23.799 -31.474 1.000 0.840 40 GLY B C 1
ATOM 2653 O O . GLY B 2 40 ? -11.080 -24.215 -30.943 1.000 0.840 40 GLY B O 1
ATOM 2657 N N . ARG B 2 41 ? -9.296 -24.595 -32.243 1.000 0.860 41 ARG B N 1
ATOM 2658 C CA . ARG B 2 41 ? -9.624 -26.012 -32.512 1.000 0.860 41 ARG B CA 1
ATOM 2659 C C . ARG B 2 41 ? -9.589 -26.882 -31.258 1.000 0.860 41 ARG B C 1
ATOM 2660 O O . ARG B 2 41 ? -10.332 -27.855 -31.183 1.000 0.860 41 ARG B O 1
ATOM 2681 N N . ALA B 2 42 ? -8.741 -26.544 -30.289 1.000 0.830 42 ALA B N 1
ATOM 2682 C CA . ALA B 2 42 ? -8.675 -27.235 -29.006 1.000 0.830 42 ALA B CA 1
ATOM 2683 C C . ALA B 2 42 ? -9.737 -26.750 -27.998 1.000 0.830 42 ALA B C 1
ATOM 2684 O O . ALA B 2 42 ? -9.803 -27.301 -26.904 1.000 0.830 42 ALA B O 1
ATOM 2691 N N . ASN B 2 43 ? -10.563 -25.747 -28.338 1.000 0.820 43 ASN B N 1
ATOM 2692 C CA . ASN B 2 43 ? -11.423 -25.022 -27.388 1.000 0.820 43 ASN B CA 1
ATOM 2693 C C . ASN B 2 43 ? -10.642 -24.471 -26.182 1.000 0.820 43 ASN B C 1
ATOM 2694 O O . ASN B 2 43 ? -11.119 -24.482 -25.048 1.000 0.820 43 ASN B O 1
ATOM 2705 N N . LEU B 2 44 ? -9.418 -24.009 -26.427 1.000 0.880 44 LEU B N 1
ATOM 2706 C CA . LEU B 2 44 ? -8.543 -23.430 -25.416 1.000 0.880 44 LEU B CA 1
ATOM 2707 C C . LEU B 2 44 ? -8.172 -21.998 -25.797 1.000 0.880 44 LEU B C 1
ATOM 2708 O O . LEU B 2 44 ? -8.345 -21.564 -26.936 1.000 0.880 44 LEU B O 1
ATOM 2724 N N . ASP B 2 45 ? -7.609 -21.270 -24.840 1.000 0.870 45 ASP B N 1
ATOM 2725 C CA . ASP B 2 45 ? -7.100 -19.928 -25.063 1.000 0.870 45 ASP B CA 1
ATOM 2726 C C . ASP B 2 45 ? -5.624 -19.951 -25.460 1.000 0.870 45 ASP B C 1
ATOM 2727 O O . ASP B 2 45 ? -4.817 -20.767 -25.001 1.000 0.870 45 ASP B O 1
ATOM 2736 N N . LEU B 2 46 ? -5.240 -18.984 -26.283 1.000 0.880 46 LEU B N 1
ATOM 2737 C CA . LEU B 2 46 ? -3.852 -18.674 -26.560 1.000 0.880 46 LEU B CA 1
ATOM 2738 C C . LEU B 2 46 ? -3.344 -17.683 -25.514 1.000 0.880 46 LEU B C 1
ATOM 2739 O O . LEU B 2 46 ? -3.737 -16.520 -25.533 1.000 0.880 46 LEU B O 1
ATOM 2755 N N . VAL B 2 47 ? -2.440 -18.111 -24.636 1.000 0.870 47 VAL B N 1
ATOM 2756 C CA . VAL B 2 47 ? -1.919 -17.277 -23.546 1.000 0.870 47 VAL B CA 1
ATOM 2757 C C . VAL B 2 47 ? -0.458 -16.921 -23.793 1.000 0.870 47 VAL B C 1
ATOM 2758 O O . VAL B 2 47 ? 0.393 -17.788 -23.963 1.000 0.870 47 VAL B O 1
ATOM 2771 N N . LEU B 2 48 ? -0.134 -15.635 -23.771 1.000 0.840 48 LEU B N 1
ATOM 2772 C CA . LEU B 2 48 ? 1.223 -15.113 -23.845 1.000 0.840 48 LEU B CA 1
ATOM 2773 C C . LEU B 2 48 ? 1.922 -15.315 -22.498 1.000 0.840 48 LEU B C 1
ATOM 2774 O O . LEU B 2 48 ? 1.598 -14.662 -21.508 1.000 0.840 48 LEU B O 1
ATOM 2790 N N . VAL B 2 49 ? 2.906 -16.210 -22.470 1.000 0.810 49 VAL B N 1
ATOM 2791 C CA . VAL B 2 49 ? 3.645 -16.561 -21.249 1.000 0.810 49 VAL B CA 1
ATOM 2792 C C . VAL B 2 49 ? 4.920 -15.732 -21.127 1.000 0.810 49 VAL B C 1
ATOM 2793 O O . VAL B 2 49 ? 5.267 -15.287 -20.036 1.000 0.810 49 VAL B O 1
ATOM 2806 N N . ALA B 2 50 ? 5.610 -15.485 -22.245 1.000 0.790 50 ALA B N 1
ATOM 2807 C CA . ALA B 2 50 ? 6.839 -14.697 -22.258 1.000 0.790 50 ALA B CA 1
ATOM 2808 C C . ALA B 2 50 ? 6.828 -13.660 -23.386 1.000 0.790 50 ALA B C 1
ATOM 2809 O O . ALA B 2 50 ? 7.250 -13.931 -24.509 1.000 0.790 50 ALA B O 1
ATOM 2816 N N . ALA B 2 51 ? 6.400 -12.438 -23.061 1.000 0.740 51 ALA B N 1
ATOM 2817 C CA . ALA B 2 51 ? 6.400 -11.304 -23.990 1.000 0.740 51 ALA B CA 1
ATOM 2818 C C . ALA B 2 51 ? 7.812 -10.824 -24.377 1.000 0.740 51 ALA B C 1
ATOM 2819 O O . ALA B 2 51 ? 8.001 -10.248 -25.443 1.000 0.740 51 ALA B O 1
ATOM 2826 N N . ASN B 2 52 ? 8.797 -11.063 -23.507 1.000 0.700 52 ASN B N 1
ATOM 2827 C CA . ASN B 2 52 ? 10.173 -10.590 -23.685 1.000 0.700 52 ASN B CA 1
ATOM 2828 C C . ASN B 2 52 ? 11.022 -11.510 -24.572 1.000 0.700 52 ASN B C 1
ATOM 2829 O O . ASN B 2 52 ? 12.138 -11.146 -24.941 1.000 0.700 52 ASN B O 1
ATOM 2840 N N . ALA B 2 53 ? 10.531 -12.710 -24.883 1.000 0.710 53 ALA B N 1
ATOM 2841 C CA . ALA B 2 53 ? 11.223 -13.592 -25.804 1.000 0.710 53 ALA B CA 1
ATOM 2842 C C . ALA B 2 53 ? 11.161 -13.013 -27.228 1.000 0.710 53 ALA B C 1
ATOM 2843 O O . ALA B 2 53 ? 10.193 -12.354 -27.611 1.000 0.710 53 ALA B O 1
ATOM 2850 N N . LYS B 2 54 ? 12.203 -13.259 -28.021 1.000 0.770 54 LYS B N 1
ATOM 2851 C CA . LYS B 2 54 ? 12.243 -12.943 -29.452 1.000 0.770 54 LYS B CA 1
ATOM 2852 C C . LYS B 2 54 ? 12.273 -14.266 -30.227 1.000 0.770 54 LYS B C 1
ATOM 2853 O O . LYS B 2 54 ? 13.337 -14.881 -30.263 1.000 0.770 54 LYS B O 1
ATOM 2872 N N . PRO B 2 55 ? 11.166 -14.731 -30.829 1.000 0.820 55 PRO B N 1
ATOM 2873 C CA . PRO B 2 55 ? 9.802 -14.195 -30.774 1.000 0.820 55 PRO B CA 1
ATOM 2874 C C . PRO B 2 55 ? 9.096 -14.499 -29.434 1.000 0.820 55 PRO B C 1
ATOM 2875 O O . PRO B 2 55 ? 9.550 -15.377 -28.694 1.000 0.820 55 PRO B O 1
ATOM 2886 N N . PRO B 2 56 ? 7.987 -13.807 -29.110 1.000 0.880 56 PRO B N 1
ATOM 2887 C CA . PRO B 2 56 ? 7.256 -14.010 -27.862 1.000 0.880 56 PRO B CA 1
ATOM 2888 C C . PRO B 2 56 ? 6.730 -15.442 -27.733 1.000 0.880 56 PRO B C 1
ATOM 2889 O O . PRO B 2 56 ? 6.301 -16.038 -28.720 1.000 0.880 56 PRO B O 1
ATOM 2900 N N . VAL B 2 57 ? 6.759 -16.009 -26.527 1.000 0.890 57 VAL B N 1
ATOM 2901 C CA . VAL B 2 57 ? 6.301 -17.388 -26.289 1.000 0.890 57 VAL B CA 1
ATOM 2902 C C . VAL B 2 57 ? 4.855 -17.379 -25.816 1.000 0.890 57 VAL B C 1
ATOM 2903 O O . VAL B 2 57 ? 4.539 -16.769 -24.789 1.000 0.890 57 VAL B O 1
ATOM 2916 N N . CYS B 2 58 ? 4.003 -18.111 -26.526 1.000 0.890 58 CYS B N 1
ATOM 2917 C CA . CYS B 2 58 ? 2.619 -18.364 -26.160 1.000 0.890 58 CYS B CA 1
ATOM 2918 C C . CYS B 2 58 ? 2.409 -19.845 -25.843 1.000 0.890 58 CYS B C 1
ATOM 2919 O O . CYS B 2 58 ? 3.024 -20.719 -26.452 1.000 0.890 58 CYS B O 1
ATOM 2927 N N . ARG B 2 59 ? 1.502 -20.128 -24.914 1.000 0.870 59 ARG B N 1
ATOM 2928 C CA . ARG B 2 59 ? 1.066 -21.472 -24.557 1.000 0.870 59 ARG B CA 1
ATOM 2929 C C . ARG B 2 59 ? -0.447 -21.577 -24.678 1.000 0.870 59 ARG B C 1
ATOM 2930 O O . ARG B 2 59 ? -1.163 -20.663 -24.280 1.000 0.870 59 ARG B O 1
ATOM 2951 N N . ILE B 2 60 ? -0.908 -22.700 -25.209 1.000 0.880 60 ILE B N 1
ATOM 2952 C CA . ILE B 2 60 ? -2.328 -23.024 -25.325 1.000 0.880 60 ILE B CA 1
ATOM 2953 C C . ILE B 2 60 ? -2.796 -23.638 -24.010 1.000 0.880 60 ILE B C 1
ATOM 2954 O O . ILE B 2 60 ? -2.229 -24.635 -23.561 1.000 0.880 60 ILE B O 1
ATOM 2970 N N . MET B 2 61 ? -3.795 -23.036 -23.375 1.000 0.850 61 MET B N 1
ATOM 2971 C CA . MET B 2 61 ? -4.377 -23.523 -22.122 1.000 0.850 61 MET B CA 1
ATOM 2972 C C . MET B 2 61 ? -5.711 -22.833 -21.832 1.000 0.850 61 MET B C 1
ATOM 2973 O O . MET B 2 61 ? -6.046 -21.841 -22.464 1.000 0.850 61 MET B O 1
ATOM 2987 N N . ASP B 2 62 ? -6.439 -23.311 -20.827 1.000 0.810 62 ASP B N 1
ATOM 2988 C CA . ASP B 2 62 ? -7.623 -22.625 -20.306 1.000 0.810 62 ASP B CA 1
ATOM 2989 C C . ASP B 2 62 ? -7.190 -21.459 -19.401 1.000 0.810 62 ASP B C 1
ATOM 2990 O O . ASP B 2 62 ? -6.734 -21.660 -18.263 1.000 0.810 62 ASP B O 1
ATOM 2999 N N . TYR B 2 63 ? -7.298 -20.228 -19.917 1.000 0.810 63 TYR B N 1
ATOM 3000 C CA . TYR B 2 63 ? -6.893 -19.038 -19.171 1.000 0.810 63 TYR B CA 1
ATOM 3001 C C . TYR B 2 63 ? -7.804 -18.797 -17.960 1.000 0.810 63 TYR B C 1
ATOM 3002 O O . TYR B 2 63 ? -7.325 -18.383 -16.899 1.000 0.810 63 TYR B O 1
ATOM 3020 N N . GLY B 2 64 ? -9.102 -19.087 -18.080 1.000 0.780 64 GLY B N 1
ATOM 3021 C CA . GLY B 2 64 ? -10.081 -18.911 -17.008 1.000 0.780 64 GLY B CA 1
ATOM 3022 C C . GLY B 2 64 ? -9.781 -19.801 -15.804 1.000 0.780 64 GLY B C 1
ATOM 3023 O O . GLY B 2 64 ? -9.672 -19.316 -14.670 1.000 0.780 64 GLY B O 1
ATOM 3027 N N . LYS B 2 65 ? -9.558 -21.093 -16.051 1.000 0.790 65 LYS B N 1
ATOM 3028 C CA . LYS B 2 65 ? -9.204 -22.066 -15.015 1.000 0.790 65 LYS B CA 1
ATOM 3029 C C . LYS B 2 65 ? -7.854 -21.751 -14.375 1.000 0.790 65 LYS B C 1
ATOM 3030 O O . LYS B 2 65 ? -7.761 -21.691 -13.148 1.000 0.790 65 LYS B O 1
ATOM 3049 N N . PHE B 2 66 ? -6.830 -21.466 -15.183 1.000 0.750 66 PHE B N 1
ATOM 3050 C CA . PHE B 2 66 ? -5.504 -21.096 -14.679 1.000 0.750 66 PHE B CA 1
ATOM 3051 C C . PHE B 2 66 ? -5.559 -19.863 -13.761 1.000 0.750 66 PHE B C 1
ATOM 3052 O O . PHE B 2 66 ? -4.930 -19.825 -12.699 1.000 0.750 66 PHE B O 1
ATOM 3069 N N . ARG B 2 67 ? -6.354 -18.849 -14.128 1.000 0.720 67 ARG B N 1
ATOM 3070 C CA . ARG B 2 67 ? -6.561 -17.647 -13.305 1.000 0.720 67 ARG B CA 1
ATOM 3071 C C . ARG B 2 67 ? -7.224 -17.969 -11.972 1.000 0.720 67 ARG B C 1
ATOM 3072 O O . ARG B 2 67 ? -6.806 -17.413 -10.955 1.000 0.720 67 ARG B O 1
ATOM 3093 N N . PHE B 2 68 ? -8.226 -18.846 -11.964 1.000 0.780 68 PHE B N 1
ATOM 3094 C CA . PHE B 2 68 ? -8.912 -19.256 -10.741 1.000 0.780 68 PHE B CA 1
ATOM 3095 C C . PHE B 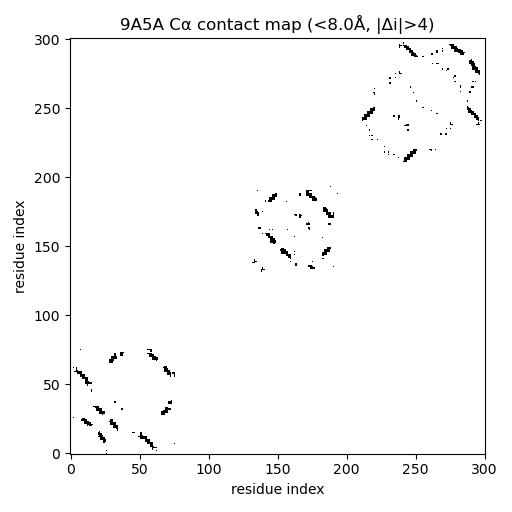2 68 ? -7.961 -19.969 -9.769 1.000 0.780 68 PHE B C 1
ATOM 3096 O O . PHE B 2 68 ? -7.909 -19.625 -8.586 1.000 0.780 68 PHE B O 1
ATOM 3113 N N . GLU B 2 69 ? -7.139 -20.892 -10.271 1.000 0.810 69 GLU B N 1
ATOM 3114 C CA . GLU B 2 69 ? -6.131 -21.594 -9.467 1.000 0.810 69 GLU B CA 1
ATOM 3115 C C . GLU B 2 69 ? -5.055 -20.649 -8.920 1.000 0.810 69 GLU B C 1
ATOM 3116 O O . GLU B 2 69 ? -4.722 -20.714 -7.734 1.000 0.810 69 GLU B O 1
ATOM 3128 N N . GLN B 2 70 ? -4.545 -19.724 -9.742 1.000 0.720 70 GLN B N 1
ATOM 3129 C CA . GLN B 2 70 ? -3.548 -18.743 -9.306 1.000 0.720 70 GLN B CA 1
ATOM 3130 C C . GLN B 2 70 ? -4.094 -17.850 -8.183 1.000 0.720 70 GLN B C 1
ATOM 3131 O O . GLN B 2 70 ? -3.411 -17.606 -7.189 1.000 0.720 70 GLN B O 1
ATOM 3145 N N . GLN B 2 71 ? -5.347 -17.411 -8.310 1.000 0.760 71 GLN B N 1
ATOM 3146 C CA . GLN B 2 71 ? -6.001 -16.569 -7.314 1.000 0.760 71 GLN B CA 1
ATOM 3147 C C . GLN B 2 71 ? -6.281 -17.335 -6.014 1.000 0.760 71 GLN B C 1
ATOM 3148 O O . GLN B 2 71 ? -6.104 -16.783 -4.927 1.000 0.760 71 GLN B O 1
ATOM 3162 N N . LYS B 2 72 ? -6.663 -18.617 -6.111 1.000 0.790 72 LYS B N 1
ATOM 3163 C CA . LYS B 2 72 ? -6.814 -19.504 -4.951 1.000 0.790 72 LYS B CA 1
ATOM 3164 C C . LYS B 2 72 ? -5.488 -19.643 -4.202 1.000 0.790 72 LYS B C 1
ATOM 3165 O O . LYS B 2 72 ? -5.452 -19.384 -3.001 1.000 0.790 72 LYS B O 1
ATOM 3184 N N . LYS B 2 73 ? -4.402 -19.933 -4.925 1.000 0.800 73 LYS B N 1
ATOM 3185 C CA . LYS B 2 73 ? -3.057 -20.080 -4.356 1.000 0.800 73 LYS B CA 1
ATOM 3186 C C . LYS B 2 73 ? -2.558 -18.789 -3.709 1.000 0.800 73 LYS B C 1
ATOM 3187 O O . LYS B 2 73 ? -2.005 -18.833 -2.616 1.000 0.800 73 LYS B O 1
ATOM 3206 N N . GLU B 2 74 ? -2.785 -17.634 -4.336 1.000 0.750 74 GLU B N 1
ATOM 3207 C CA . GLU B 2 74 ? -2.412 -16.335 -3.760 1.000 0.750 74 GLU B CA 1
ATOM 3208 C C . GLU B 2 74 ? -3.215 -16.031 -2.484 1.000 0.750 74 GLU B C 1
ATOM 3209 O O . GLU B 2 74 ? -2.661 -15.567 -1.487 1.000 0.750 74 GLU B O 1
ATOM 3221 N N . LYS B 2 75 ? -4.517 -16.340 -2.477 1.000 0.800 75 LYS B N 1
ATOM 3222 C CA . LYS B 2 75 ? -5.384 -16.157 -1.306 1.000 0.800 75 LYS B CA 1
ATOM 3223 C C . LYS B 2 75 ? -4.999 -17.094 -0.157 1.000 0.800 75 LYS B C 1
ATOM 3224 O O . LYS B 2 75 ? -4.992 -16.655 0.990 1.000 0.800 75 LYS B O 1
ATOM 3243 N N . GLU B 2 76 ? -4.659 -18.349 -0.447 1.000 0.810 76 GLU B N 1
ATOM 3244 C CA . GLU B 2 76 ? -4.123 -19.303 0.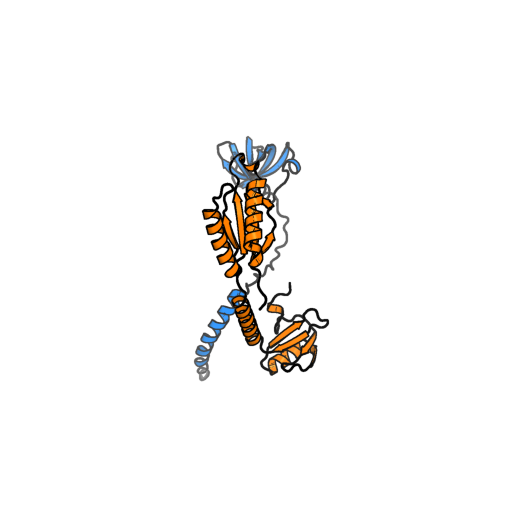536 1.000 0.810 76 GLU B CA 1
ATOM 3245 C C . GLU B 2 76 ? -2.762 -18.853 1.072 1.000 0.810 76 GLU B C 1
ATOM 3246 O O . GLU B 2 76 ? -2.564 -18.826 2.284 1.000 0.810 76 GLU B O 1
ATOM 3258 N N . ALA B 2 77 ? -1.856 -18.400 0.202 1.000 0.790 77 ALA B N 1
ATOM 3259 C CA . ALA B 2 77 ? -0.560 -17.869 0.614 1.000 0.790 77 ALA B CA 1
ATOM 3260 C C . ALA B 2 77 ? -0.706 -16.657 1.547 1.000 0.790 77 ALA B C 1
ATOM 3261 O O . ALA B 2 77 ? -0.037 -16.596 2.575 1.000 0.790 77 ALA B O 1
ATOM 3268 N N . ARG B 2 78 ? -1.630 -15.729 1.250 1.000 0.740 78 ARG B N 1
ATOM 3269 C CA . ARG B 2 78 ? -1.928 -14.596 2.143 1.000 0.740 78 ARG B CA 1
ATOM 3270 C C . ARG B 2 78 ? -2.520 -15.028 3.480 1.000 0.740 78 ARG B C 1
ATOM 3271 O O . ARG B 2 78 ? -2.203 -14.416 4.488 1.000 0.740 78 ARG B O 1
ATOM 3292 N N . LYS B 2 79 ? -3.373 -16.057 3.509 1.000 0.730 79 LYS B N 1
ATOM 3293 C CA . LYS B 2 79 ? -3.913 -16.594 4.771 1.000 0.730 79 LYS B CA 1
ATOM 3294 C C . LYS B 2 79 ? -2.833 -17.256 5.625 1.000 0.730 79 LYS B C 1
ATOM 3295 O O . LYS B 2 79 ? -2.855 -17.108 6.840 1.000 0.730 79 LYS B O 1
ATOM 3314 N N . ASN B 2 80 ? -1.900 -17.962 4.989 1.000 0.720 80 ASN B N 1
ATOM 3315 C CA . ASN B 2 80 ? -0.784 -18.618 5.672 1.000 0.720 80 ASN B CA 1
ATOM 3316 C C . ASN B 2 80 ? 0.320 -17.631 6.077 1.000 0.720 80 ASN B C 1
ATOM 3317 O O . ASN B 2 80 ? 1.194 -17.967 6.876 1.000 0.720 80 ASN B O 1
ATOM 3328 N N . GLN B 2 81 ? 0.297 -16.412 5.540 1.000 0.680 81 GLN B N 1
ATOM 3329 C CA . GLN B 2 81 ? 1.222 -15.366 5.933 1.000 0.680 81 GLN B CA 1
ATOM 3330 C C . GLN B 2 81 ? 0.875 -14.890 7.348 1.000 0.680 81 GLN B C 1
ATOM 3331 O O . GLN B 2 81 ? -0.134 -14.220 7.565 1.000 0.680 81 GLN B O 1
ATOM 3345 N N . LYS B 2 82 ? 1.720 -15.238 8.326 1.000 0.650 82 LYS B N 1
ATOM 3346 C CA . LYS B 2 82 ? 1.599 -14.724 9.695 1.000 0.650 82 LYS B CA 1
ATOM 3347 C C . LYS B 2 82 ? 1.681 -13.197 9.669 1.000 0.650 82 LYS B C 1
ATOM 3348 O O . LYS B 2 82 ? 2.685 -12.626 9.244 1.000 0.650 82 LYS B O 1
ATOM 3367 N N . ILE B 2 83 ? 0.616 -12.548 10.126 1.000 0.700 83 ILE B N 1
ATOM 3368 C CA . ILE B 2 83 ? 0.558 -11.095 10.274 1.000 0.700 83 ILE B CA 1
ATOM 3369 C C . ILE B 2 83 ? 1.285 -10.746 11.571 1.000 0.700 83 ILE B C 1
ATOM 3370 O O . ILE B 2 83 ? 0.779 -11.012 12.656 1.000 0.700 83 ILE B O 1
ATOM 3386 N N . ILE B 2 84 ? 2.474 -10.166 11.446 1.000 0.770 84 ILE B N 1
ATOM 3387 C CA . ILE B 2 84 ? 3.254 -9.659 12.578 1.000 0.770 84 ILE B CA 1
ATOM 3388 C C . ILE B 2 84 ? 2.735 -8.258 12.900 1.000 0.770 84 ILE B C 1
ATOM 3389 O O . ILE B 2 84 ? 2.932 -7.336 12.103 1.000 0.770 84 ILE B O 1
ATOM 3405 N N . ASN B 2 85 ? 2.078 -8.071 14.046 1.000 0.830 85 ASN B N 1
ATOM 3406 C CA . ASN B 2 85 ? 1.654 -6.738 14.466 1.000 0.830 85 ASN B CA 1
ATOM 3407 C C . ASN B 2 85 ? 2.769 -6.046 15.247 1.00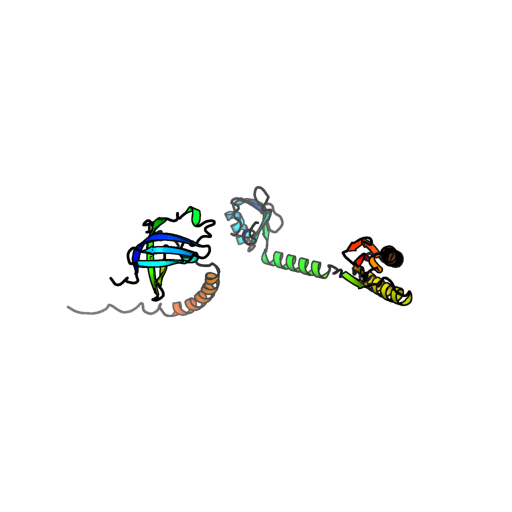0 0.830 85 ASN B C 1
ATOM 3408 O O . ASN B 2 85 ? 3.598 -6.691 15.884 1.000 0.830 85 ASN B O 1
ATOM 3419 N N . LEU B 2 86 ? 2.771 -4.714 15.231 1.000 0.860 86 LEU B N 1
ATOM 3420 C CA . LEU B 2 86 ? 3.644 -3.916 16.083 1.000 0.860 86 LEU B CA 1
ATOM 3421 C C . LEU B 2 86 ? 2.870 -3.480 17.330 1.000 0.860 86 LEU B C 1
ATOM 3422 O O . LEU B 2 86 ? 1.911 -2.711 17.241 1.000 0.860 86 LEU B O 1
ATOM 3438 N N . LYS B 2 87 ? 3.284 -3.959 18.501 1.000 0.900 87 LYS B N 1
ATOM 3439 C CA . LYS B 2 87 ? 2.725 -3.577 19.799 1.000 0.900 87 LYS B CA 1
ATOM 3440 C C . LYS B 2 87 ? 3.616 -2.534 20.457 1.000 0.900 87 LYS B C 1
ATOM 3441 O O . LYS B 2 87 ? 4.775 -2.797 20.758 1.000 0.900 87 LYS B O 1
ATOM 3460 N N . GLU B 2 88 ? 3.086 -1.338 20.684 1.000 0.900 88 GLU B N 1
ATOM 3461 C CA . GLU B 2 88 ? 3.812 -0.292 21.407 1.000 0.900 88 GLU B CA 1
ATOM 3462 C C . GLU B 2 88 ? 3.650 -0.480 22.923 1.000 0.900 88 GLU B C 1
ATOM 3463 O O . GLU B 2 88 ? 2.530 -0.542 23.433 1.000 0.900 88 GLU B O 1
ATOM 3475 N N . VAL B 2 89 ? 4.764 -0.541 23.654 1.000 0.900 89 VAL B N 1
ATOM 3476 C CA . VAL B 2 89 ? 4.801 -0.582 25.120 1.000 0.900 89 VAL B CA 1
ATOM 3477 C C . VAL B 2 89 ? 5.409 0.720 25.614 1.000 0.900 89 VAL B C 1
ATOM 3478 O O . VAL B 2 89 ? 6.611 0.951 25.508 1.000 0.900 89 VAL B O 1
ATOM 3491 N N . ARG B 2 90 ? 4.561 1.586 26.170 1.000 0.890 90 ARG B N 1
ATOM 3492 C CA . ARG B 2 90 ? 5.011 2.838 26.779 1.000 0.890 90 ARG B CA 1
ATOM 3493 C C . ARG B 2 90 ? 5.509 2.598 28.193 1.000 0.890 90 ARG B C 1
ATOM 3494 O O . ARG B 2 90 ? 4.758 2.116 29.051 1.000 0.890 90 ARG B O 1
ATOM 3515 N N . LEU B 2 91 ? 6.759 2.976 28.387 1.000 0.870 91 LEU B N 1
ATOM 3516 C CA . LEU B 2 91 ? 7.511 2.954 29.625 1.000 0.870 91 LEU B CA 1
ATOM 3517 C C . LEU B 2 91 ? 7.724 4.392 30.115 1.000 0.870 91 LEU B C 1
ATOM 3518 O O . LEU B 2 91 ? 7.714 5.357 29.342 1.000 0.870 91 LEU B O 1
ATOM 3534 N N . SER B 2 92 ? 7.924 4.522 31.419 1.000 0.820 92 SER B N 1
ATOM 3535 C CA . SER B 2 92 ? 8.242 5.789 32.074 1.000 0.820 92 SER B CA 1
ATOM 3536 C C . SER B 2 92 ? 9.715 5.796 32.494 1.000 0.820 92 SER B C 1
ATOM 3537 O O . SER B 2 92 ? 10.264 4.738 32.788 1.000 0.820 92 SER B O 1
ATOM 3545 N N . PRO B 2 93 ? 10.379 6.964 32.536 1.000 0.750 93 PRO B N 1
ATOM 3546 C CA . PRO B 2 93 ? 11.767 7.051 32.995 1.000 0.750 93 PRO B CA 1
ATOM 3547 C C . PRO B 2 93 ? 11.904 6.752 34.498 1.000 0.750 93 PRO B C 1
ATOM 3548 O O . PRO B 2 93 ? 12.940 6.263 34.930 1.000 0.750 93 PRO B O 1
ATOM 3559 N N . THR B 2 94 ? 10.857 7.025 35.279 1.000 0.790 94 THR B N 1
ATOM 3560 C CA . THR B 2 94 ? 10.771 6.770 36.727 1.000 0.790 94 THR B CA 1
ATOM 3561 C C . THR B 2 94 ? 9.848 5.580 36.983 1.000 0.790 94 THR B C 1
ATOM 3562 O O . THR B 2 94 ? 8.823 5.708 37.641 1.000 0.790 94 THR B O 1
ATOM 3573 N N . ILE B 2 95 ? 10.125 4.456 36.324 1.000 0.770 95 ILE B N 1
ATOM 3574 C CA . ILE B 2 95 ? 9.315 3.246 36.453 1.000 0.770 95 ILE B CA 1
ATOM 3575 C C . ILE B 2 95 ? 9.741 2.462 37.694 1.000 0.770 95 ILE B C 1
ATOM 3576 O O . ILE B 2 95 ? 10.927 2.203 37.892 1.000 0.770 95 ILE B O 1
ATOM 3592 N N . ASP B 2 96 ? 8.773 2.070 38.512 1.000 0.820 96 ASP B N 1
ATOM 3593 C CA . ASP B 2 96 ? 9.012 1.154 39.622 1.000 0.820 96 ASP B CA 1
ATOM 3594 C C . ASP B 2 96 ? 9.248 -0.270 39.107 1.000 0.820 96 ASP B C 1
ATOM 3595 O O . ASP B 2 96 ? 8.708 -0.672 38.072 1.000 0.820 96 ASP B O 1
ATOM 3604 N N . GLU B 2 97 ? 10.013 -1.079 39.844 1.000 0.840 97 GLU B N 1
ATOM 3605 C CA . GLU B 2 97 ? 10.331 -2.455 39.429 1.000 0.840 97 GLU B CA 1
ATOM 3606 C C . GLU B 2 97 ? 9.082 -3.320 39.209 1.000 0.840 97 GLU B C 1
ATOM 3607 O O . GLU B 2 97 ? 9.056 -4.176 38.323 1.000 0.840 97 GLU B O 1
ATOM 3619 N N . HIS B 2 98 ? 8.013 -3.078 39.971 1.000 0.880 98 HIS B N 1
ATOM 3620 C CA . HIS B 2 98 ? 6.756 -3.802 39.807 1.000 0.880 98 HIS B CA 1
ATOM 3621 C C . HIS B 2 98 ? 6.054 -3.465 38.483 1.000 0.880 98 HIS B C 1
ATOM 3622 O O . HIS B 2 98 ? 5.596 -4.364 37.768 1.000 0.880 98 HIS B O 1
ATOM 3636 N N . ASP B 2 99 ? 6.007 -2.179 38.121 1.000 0.880 99 ASP B N 1
ATOM 3637 C CA . ASP B 2 99 ? 5.433 -1.749 36.843 1.000 0.880 99 ASP B CA 1
ATOM 3638 C C . ASP B 2 99 ? 6.318 -2.223 35.684 1.000 0.880 99 ASP B C 1
ATOM 3639 O O . ASP B 2 99 ? 5.812 -2.772 34.703 1.000 0.880 99 ASP B O 1
ATOM 3648 N N . PHE B 2 100 ? 7.645 -2.141 35.846 1.000 0.860 100 PHE B N 1
ATOM 3649 C CA . PHE B 2 100 ? 8.613 -2.668 34.887 1.000 0.860 100 PHE B CA 1
ATOM 3650 C C . PHE B 2 100 ? 8.366 -4.152 34.599 1.000 0.860 100 PHE B C 1
ATOM 3651 O O . PHE B 2 100 ? 8.208 -4.530 33.438 1.000 0.860 100 PHE B O 1
ATOM 3668 N N . ASN B 2 101 ? 8.233 -4.985 35.635 1.000 0.880 101 ASN B N 1
ATOM 3669 C CA . ASN B 2 101 ? 7.967 -6.416 35.478 1.000 0.880 101 ASN B CA 1
ATOM 3670 C C . ASN B 2 101 ? 6.609 -6.696 34.817 1.000 0.880 101 ASN B C 1
ATOM 3671 O O . ASN B 2 101 ? 6.497 -7.594 33.979 1.000 0.880 101 ASN B O 1
ATOM 3682 N N . THR B 2 102 ? 5.577 -5.914 35.136 1.000 0.910 102 THR B N 1
ATOM 3683 C CA . THR B 2 102 ? 4.249 -6.050 34.516 1.000 0.910 102 THR B CA 1
ATOM 3684 C C . THR B 2 102 ? 4.297 -5.719 33.019 1.000 0.910 102 THR B C 1
ATOM 3685 O O . THR B 2 102 ? 3.740 -6.442 32.186 1.000 0.910 102 THR B O 1
ATOM 3696 N N . LYS B 2 103 ? 5.014 -4.653 32.645 1.000 0.890 103 LYS B N 1
ATOM 3697 C CA . LYS B 2 103 ? 5.226 -4.238 31.249 1.000 0.890 103 LYS B CA 1
ATOM 3698 C C . LYS B 2 103 ? 6.085 -5.235 30.478 1.000 0.890 103 LYS B C 1
ATOM 3699 O O . LYS B 2 103 ? 5.751 -5.548 29.336 1.000 0.890 103 LYS B O 1
ATOM 3718 N N . LEU B 2 104 ? 7.140 -5.752 31.105 1.000 0.880 104 LEU B N 1
ATOM 3719 C CA . LEU B 2 104 ? 8.008 -6.784 30.546 1.000 0.880 104 LEU B CA 1
ATOM 3720 C C . LEU B 2 104 ? 7.208 -8.054 30.235 1.000 0.880 104 LEU B C 1
ATOM 3721 O O . LEU B 2 104 ? 7.238 -8.518 29.099 1.000 0.880 104 LEU B O 1
ATOM 3737 N N . ARG B 2 105 ? 6.410 -8.566 31.187 1.000 0.890 105 ARG B N 1
ATOM 3738 C CA . ARG B 2 105 ? 5.540 -9.734 30.942 1.000 0.890 105 ARG B CA 1
ATOM 3739 C C . ARG B 2 105 ? 4.594 -9.509 29.767 1.000 0.890 105 ARG B C 1
ATOM 3740 O O . ARG B 2 105 ? 4.406 -10.409 28.955 1.000 0.890 105 ARG B O 1
ATOM 3761 N N . ASN B 2 106 ? 4.010 -8.315 29.652 1.000 0.910 106 ASN B N 1
ATOM 3762 C CA . ASN B 2 106 ? 3.163 -7.984 28.508 1.000 0.910 106 ASN B CA 1
ATOM 3763 C C . ASN B 2 106 ? 3.949 -8.002 27.193 1.000 0.910 106 ASN B C 1
ATOM 3764 O O . ASN B 2 106 ? 3.454 -8.549 26.212 1.000 0.910 106 ASN B O 1
ATOM 3775 N N . ALA B 2 107 ? 5.164 -7.449 27.168 1.000 0.900 107 ALA B N 1
ATOM 3776 C CA . ALA B 2 107 ? 6.025 -7.507 25.992 1.000 0.900 107 ALA B CA 1
ATOM 3777 C C . ALA B 2 107 ? 6.400 -8.940 25.608 1.000 0.900 107 ALA B C 1
ATOM 3778 O O . ALA B 2 107 ? 6.236 -9.292 24.444 1.000 0.900 107 ALA B O 1
ATOM 3785 N N . ILE B 2 108 ? 6.807 -9.776 26.567 1.000 0.870 108 ILE B N 1
ATOM 3786 C CA . ILE B 2 108 ? 7.097 -11.199 26.334 1.000 0.870 108 ILE B CA 1
ATOM 3787 C C . ILE B 2 108 ? 5.867 -11.895 25.739 1.000 0.870 108 ILE B C 1
ATOM 3788 O O . ILE B 2 108 ? 5.973 -12.552 24.711 1.000 0.870 108 ILE B O 1
ATOM 3804 N N . LYS B 2 109 ? 4.671 -11.640 26.284 1.000 0.890 109 LYS B N 1
ATOM 3805 C CA . LYS B 2 109 ? 3.412 -12.202 25.771 1.000 0.890 109 LYS B CA 1
ATOM 3806 C C . LYS B 2 109 ? 3.093 -11.778 24.332 1.000 0.890 109 LYS B C 1
ATOM 3807 O O . LYS B 2 109 ? 2.433 -12.517 23.605 1.000 0.890 109 LYS B O 1
ATOM 3826 N N . PHE B 2 110 ? 3.494 -10.575 23.919 1.000 0.880 110 PHE B N 1
ATOM 3827 C CA . PHE B 2 110 ? 3.367 -10.141 22.524 1.000 0.880 110 PHE B CA 1
ATOM 3828 C C . PHE B 2 110 ? 4.411 -10.825 21.632 1.000 0.880 110 PHE B C 1
ATOM 3829 O O . PHE B 2 110 ? 4.062 -11.311 20.560 1.000 0.880 110 PHE B O 1
ATOM 3846 N N . LEU B 2 111 ? 5.656 -10.933 22.095 1.000 0.870 111 LEU B N 1
ATOM 3847 C CA . LEU B 2 111 ? 6.737 -11.604 21.369 1.000 0.870 111 LEU B CA 1
ATOM 3848 C C . LEU B 2 111 ? 6.448 -13.100 21.161 1.000 0.870 111 LEU B C 1
ATOM 3849 O O . LEU B 2 111 ? 6.588 -13.593 20.048 1.000 0.870 111 LEU B O 1
ATOM 3865 N N . GLU B 2 112 ? 5.937 -13.806 22.170 1.000 0.850 112 GLU B N 1
ATOM 3866 C CA . GLU B 2 112 ? 5.511 -15.213 22.051 1.000 0.850 112 GLU B CA 1
ATOM 3867 C C . GLU B 2 112 ? 4.375 -15.406 21.042 1.000 0.850 112 GLU B C 1
ATOM 3868 O O . GLU B 2 112 ? 4.299 -16.423 20.354 1.000 0.850 112 GLU B O 1
ATOM 3880 N N . LYS B 2 113 ? 3.494 -14.409 20.905 1.000 0.830 113 LYS B N 1
ATOM 3881 C CA . LYS B 2 113 ? 2.462 -14.408 19.859 1.000 0.830 113 LYS B CA 1
ATOM 3882 C C . LYS B 2 113 ? 3.031 -14.181 18.456 1.000 0.830 113 LYS B C 1
ATOM 3883 O O . LYS B 2 113 ? 2.289 -14.306 17.484 1.000 0.830 113 LYS B O 1
ATOM 3902 N N . GLY B 2 114 ? 4.321 -13.871 18.340 1.000 0.830 114 GLY B N 1
ATOM 3903 C CA . GLY B 2 114 ? 4.986 -13.532 17.088 1.000 0.830 114 GLY B CA 1
ATOM 3904 C C . GLY B 2 114 ? 4.814 -12.068 16.681 1.000 0.830 114 GLY B C 1
ATOM 3905 O O . GLY B 2 114 ? 5.079 -11.732 15.528 1.000 0.830 114 GLY B O 1
ATOM 3909 N N . ASP B 2 115 ? 4.378 -11.194 17.593 1.000 0.880 115 ASP B N 1
ATOM 3910 C CA . ASP B 2 115 ? 4.274 -9.757 17.343 1.000 0.880 115 ASP B CA 1
ATOM 3911 C C . ASP B 2 115 ? 5.613 -9.057 17.637 1.000 0.880 115 ASP B C 1
ATOM 3912 O O . ASP B 2 115 ? 6.351 -9.420 18.554 1.000 0.880 115 ASP B O 1
ATOM 3921 N N . LYS B 2 116 ? 5.920 -7.996 16.882 1.000 0.900 116 LYS B N 1
ATOM 3922 C CA . LYS B 2 116 ? 7.031 -7.090 17.205 1.000 0.900 116 LYS B CA 1
ATOM 3923 C C . LYS B 2 116 ? 6.615 -6.156 18.331 1.000 0.900 116 LYS B C 1
ATOM 3924 O O . LYS B 2 116 ? 5.484 -5.673 18.363 1.000 0.900 116 LYS B O 1
ATOM 3943 N N . VAL B 2 117 ? 7.549 -5.817 19.210 1.000 0.930 117 VAL B N 1
ATOM 3944 C CA . VAL B 2 117 ? 7.307 -4.889 20.318 1.000 0.930 117 VAL B CA 1
ATOM 3945 C C . VAL B 2 117 ? 8.153 -3.634 20.148 1.000 0.930 117 VAL B C 1
ATOM 3946 O O . VAL B 2 117 ? 9.369 -3.706 20.011 1.000 0.930 117 VAL B O 1
ATOM 3959 N N . LYS B 2 118 ? 7.514 -2.463 20.194 1.000 0.900 118 LYS B N 1
ATOM 3960 C CA . LYS B 2 118 ? 8.179 -1.157 20.263 1.000 0.900 118 LYS B CA 1
ATOM 3961 C C . LYS B 2 118 ? 8.094 -0.626 21.691 1.000 0.900 118 LYS B C 1
ATOM 3962 O O . LYS B 2 118 ? 7.054 -0.101 22.082 1.000 0.900 118 LYS B O 1
ATOM 3981 N N . ALA B 2 119 ? 9.167 -0.738 22.464 1.000 0.920 119 ALA B N 1
ATOM 3982 C CA . ALA B 2 119 ? 9.251 -0.147 23.797 1.000 0.920 119 ALA B CA 1
ATOM 3983 C C . ALA B 2 119 ? 9.657 1.329 23.679 1.000 0.920 119 ALA B C 1
ATOM 3984 O O . ALA B 2 119 ? 10.679 1.631 23.071 1.000 0.920 119 ALA B O 1
ATOM 3991 N N . SER B 2 120 ? 8.871 2.261 24.216 1.000 0.890 120 SER B N 1
ATOM 3992 C CA . SER B 2 120 ? 9.135 3.703 24.111 1.000 0.890 120 SER B CA 1
ATOM 3993 C C . SER B 2 120 ? 9.081 4.393 25.477 1.000 0.890 120 SER B C 1
ATOM 3994 O O . SER B 2 120 ? 8.203 4.113 26.285 1.000 0.890 120 SER B O 1
ATOM 4002 N N . ILE B 2 121 ? 10.011 5.316 25.736 1.000 0.870 121 ILE B N 1
ATOM 4003 C CA . ILE B 2 121 ? 10.102 6.155 26.940 1.000 0.870 121 ILE B CA 1
ATOM 4004 C C . ILE B 2 121 ? 9.979 7.615 26.527 1.000 0.870 121 ILE B C 1
ATOM 4005 O O . ILE B 2 121 ? 10.750 8.091 25.697 1.000 0.870 121 ILE B O 1
ATOM 4021 N N . ARG B 2 122 ? 9.046 8.353 27.133 1.000 0.810 122 ARG B N 1
ATOM 4022 C CA . ARG B 2 122 ? 8.862 9.791 26.885 1.000 0.810 122 ARG B CA 1
ATOM 4023 C C . ARG B 2 122 ? 9.433 10.615 28.037 1.000 0.810 122 ARG B C 1
ATOM 4024 O O . ARG B 2 122 ? 8.947 10.517 29.162 1.000 0.810 122 ARG B O 1
ATOM 4045 N N . PHE B 2 123 ? 10.398 11.485 27.753 1.000 0.780 123 PHE B N 1
ATOM 4046 C CA . PHE B 2 123 ? 10.970 12.390 28.752 1.000 0.780 123 PHE B CA 1
ATOM 4047 C C . PHE B 2 123 ? 10.082 13.634 28.922 1.000 0.780 123 PHE B C 1
ATOM 4048 O O . PHE B 2 123 ? 9.699 14.280 27.941 1.000 0.780 123 PHE B O 1
ATOM 4065 N N . LYS B 2 124 ? 9.738 13.982 30.170 1.000 0.680 124 LYS B N 1
ATOM 4066 C CA . LYS B 2 124 ? 8.993 15.210 30.507 1.000 0.680 124 LYS B CA 1
ATOM 4067 C C . LYS B 2 124 ? 9.936 16.315 30.994 1.000 0.680 124 LYS B C 1
ATOM 4068 O O . LYS B 2 124 ? 10.796 16.085 31.837 1.000 0.680 124 LYS B O 1
ATOM 4087 N N . GLY B 2 125 ? 9.718 17.539 30.510 1.000 0.600 125 GLY B N 1
ATOM 4088 C CA . GLY B 2 125 ? 10.397 18.743 30.999 1.000 0.600 125 GLY B CA 1
ATOM 4089 C C . GLY B 2 125 ? 11.921 18.688 30.863 1.000 0.600 125 GLY B C 1
ATOM 4090 O O . GLY B 2 125 ? 12.446 18.280 29.827 1.000 0.600 125 GLY B O 1
ATOM 4094 N N . ARG B 2 126 ? 12.626 19.087 31.932 1.000 0.550 126 ARG B N 1
ATOM 4095 C CA . ARG B 2 126 ? 14.096 19.062 32.004 1.000 0.550 126 ARG B CA 1
ATOM 4096 C C . ARG B 2 126 ? 14.690 17.657 32.084 1.000 0.550 126 ARG B C 1
ATOM 4097 O O . ARG B 2 126 ? 15.895 17.541 31.942 1.000 0.550 126 ARG B O 1
ATOM 4118 N N . ALA B 2 127 ? 13.891 16.594 32.213 1.000 0.540 127 ALA B N 1
ATOM 4119 C CA . ALA B 2 127 ? 14.406 15.224 32.310 1.000 0.540 127 ALA B CA 1
ATOM 4120 C C . ALA B 2 127 ? 15.144 14.735 31.050 1.000 0.540 127 ALA B C 1
ATOM 4121 O O . ALA B 2 127 ? 15.754 13.672 31.081 1.000 0.540 127 ALA B O 1
ATOM 4128 N N . ILE B 2 128 ? 15.143 15.513 29.959 1.000 0.520 128 ILE B N 1
ATOM 4129 C CA . ILE B 2 128 ? 16.076 15.330 28.837 1.000 0.520 128 ILE B CA 1
ATOM 4130 C C . ILE B 2 128 ? 17.543 15.344 29.308 1.000 0.520 128 ILE B C 1
ATOM 4131 O O . ILE B 2 128 ? 18.384 14.780 28.615 1.000 0.520 128 ILE B O 1
ATOM 4147 N N . THR B 2 129 ? 17.868 15.919 30.474 1.000 0.550 129 THR B N 1
ATOM 4148 C CA . THR B 2 129 ? 19.209 15.802 31.073 1.000 0.550 129 THR B CA 1
ATOM 4149 C C . THR B 2 129 ? 19.534 14.391 31.557 1.000 0.550 129 THR B C 1
ATOM 4150 O O . THR B 2 129 ? 20.702 14.041 31.630 1.000 0.550 129 THR B O 1
ATOM 4161 N N . HIS B 2 130 ? 18.536 13.541 31.805 1.000 0.620 130 HIS B N 1
ATOM 4162 C CA . HIS B 2 130 ? 18.721 12.165 32.263 1.000 0.620 130 HIS B CA 1
ATOM 4163 C C . HIS B 2 130 ? 18.502 11.136 31.144 1.000 0.620 130 HIS B C 1
ATOM 4164 O O . HIS B 2 130 ? 17.846 10.111 31.348 1.000 0.620 130 HIS B O 1
ATOM 4178 N N . LYS B 2 131 ? 19.081 11.382 29.956 1.000 0.650 131 LYS B N 1
ATOM 4179 C CA . LYS B 2 131 ? 19.085 10.404 28.844 1.000 0.650 131 LYS B CA 1
ATOM 4180 C C . LYS B 2 131 ? 19.566 9.026 29.303 1.000 0.650 131 LYS B C 1
ATOM 4181 O O . LYS B 2 131 ? 18.981 8.022 28.913 1.000 0.650 131 LYS B O 1
ATOM 4200 N N . GLU B 2 132 ? 20.570 8.997 30.177 1.000 0.740 132 GLU B N 1
ATOM 4201 C CA . GLU B 2 132 ? 21.163 7.772 30.717 1.000 0.740 132 GLU B CA 1
ATOM 4202 C C . GLU B 2 132 ? 20.180 6.918 31.524 1.000 0.740 132 GLU B C 1
ATOM 4203 O O . GLU B 2 132 ? 20.288 5.695 31.502 1.000 0.740 132 GLU B O 1
ATOM 4215 N N . ILE B 2 133 ? 19.208 7.526 32.220 1.000 0.750 133 ILE B N 1
ATOM 4216 C CA . ILE B 2 133 ? 18.205 6.766 32.982 1.000 0.750 133 ILE B CA 1
ATOM 4217 C C . ILE B 2 133 ? 17.291 6.024 32.005 1.000 0.750 133 ILE B C 1
ATOM 4218 O O . ILE B 2 133 ? 17.121 4.814 32.122 1.000 0.750 133 ILE B O 1
ATOM 4234 N N . GLY B 2 134 ? 16.756 6.720 30.994 1.000 0.780 134 GLY B N 1
ATOM 4235 C CA . GLY B 2 134 ? 15.893 6.088 29.990 1.000 0.780 134 GLY B CA 1
ATOM 4236 C C . GLY B 2 134 ? 16.632 5.050 29.143 1.000 0.780 134 GLY B C 1
ATOM 4237 O O . GLY B 2 134 ? 16.073 3.997 28.846 1.000 0.780 134 GLY B O 1
ATOM 4241 N N . GLN B 2 135 ? 17.900 5.306 28.816 1.000 0.810 135 GLN B N 1
ATOM 4242 C CA . GLN B 2 135 ? 18.734 4.337 28.116 1.000 0.810 135 GLN B CA 1
ATOM 4243 C C . GLN B 2 135 ? 18.952 3.071 28.954 1.000 0.810 135 GLN B C 1
ATOM 4244 O O . GLN B 2 135 ? 18.689 1.984 28.452 1.000 0.810 135 GLN B O 1
ATOM 4258 N N . ARG B 2 136 ? 19.291 3.194 30.247 1.000 0.820 136 ARG B N 1
ATOM 4259 C CA . ARG B 2 136 ? 19.410 2.038 31.154 1.000 0.820 136 ARG B CA 1
ATOM 4260 C C . ARG B 2 136 ? 18.125 1.222 31.257 1.000 0.820 136 ARG B C 1
ATOM 4261 O O . ARG B 2 136 ? 18.191 -0.003 31.275 1.000 0.820 136 ARG B O 1
ATOM 4282 N N . VAL B 2 137 ? 16.960 1.873 31.307 1.000 0.850 137 VAL B N 1
ATOM 4283 C CA . VAL B 2 137 ? 15.676 1.155 31.345 1.000 0.850 137 VAL B CA 1
ATOM 4284 C C . VAL B 2 137 ? 15.446 0.366 30.052 1.000 0.850 137 VAL B C 1
ATOM 4285 O O . VAL B 2 137 ? 15.006 -0.778 30.125 1.000 0.850 137 VAL B O 1
ATOM 4298 N N . LEU B 2 138 ? 15.757 0.937 28.880 1.000 0.860 138 LEU B N 1
ATOM 4299 C CA . LEU B 2 138 ? 15.611 0.242 27.594 1.000 0.860 138 LEU B CA 1
ATOM 4300 C C . LEU B 2 138 ? 16.642 -0.872 27.399 1.000 0.860 138 LEU B C 1
ATOM 4301 O O . LEU B 2 138 ? 16.261 -1.935 26.919 1.000 0.860 138 LEU B O 1
ATOM 4317 N N . ASP B 2 139 ? 17.903 -0.663 27.783 1.000 0.870 139 ASP B N 1
ATOM 4318 C CA . ASP B 2 139 ? 18.931 -1.708 27.736 1.000 0.870 139 ASP B CA 1
ATOM 4319 C C . ASP B 2 139 ? 18.548 -2.877 28.659 1.000 0.870 139 ASP B C 1
ATOM 4320 O O . ASP B 2 139 ? 18.512 -4.016 28.194 1.000 0.870 139 ASP B O 1
ATOM 4329 N N . ARG B 2 140 ? 18.098 -2.611 29.898 1.000 0.850 140 ARG B N 1
ATOM 4330 C CA . ARG B 2 140 ? 17.590 -3.650 30.819 1.000 0.850 140 ARG B CA 1
ATOM 4331 C C . ARG B 2 140 ? 16.367 -4.372 30.253 1.000 0.850 140 ARG B C 1
ATOM 4332 O O . ARG B 2 140 ? 16.237 -5.583 30.399 1.000 0.850 140 ARG B O 1
ATOM 4353 N N . PHE B 2 141 ? 15.466 -3.641 29.592 1.000 0.870 141 PHE B N 1
ATOM 4354 C CA . PHE B 2 141 ? 14.323 -4.234 28.893 1.000 0.870 141 PHE B CA 1
ATOM 4355 C C . PHE B 2 141 ? 14.775 -5.134 27.736 1.000 0.870 141 PHE B C 1
ATOM 4356 O O . PHE B 2 141 ? 14.156 -6.165 27.487 1.000 0.870 141 PHE B O 1
ATOM 4373 N N . SER B 2 142 ? 15.861 -4.769 27.048 1.000 0.860 142 SER B N 1
ATOM 4374 C CA . SER B 2 142 ? 16.424 -5.558 25.954 1.000 0.860 142 SER B CA 1
ATOM 4375 C C . SER B 2 142 ? 17.127 -6.825 26.444 1.000 0.860 142 SER B C 1
ATOM 4376 O O . SER B 2 142 ? 16.889 -7.888 25.878 1.000 0.860 142 SER B O 1
ATOM 4384 N N . GLU B 2 143 ? 17.903 -6.746 27.530 1.000 0.870 143 GLU B N 1
ATOM 4385 C CA . GLU B 2 143 ? 18.565 -7.900 28.150 1.000 0.870 143 GLU B CA 1
ATOM 4386 C C . GLU B 2 143 ? 17.546 -8.892 28.708 1.000 0.870 143 GLU B C 1
ATOM 4387 O O . GLU B 2 143 ? 17.628 -10.084 28.431 1.000 0.870 143 GLU B O 1
ATOM 4399 N N . ALA B 2 144 ? 16.525 -8.401 29.413 1.000 0.850 144 ALA B N 1
ATOM 4400 C CA . ALA B 2 144 ? 15.458 -9.244 29.945 1.000 0.850 144 ALA B CA 1
ATOM 4401 C C . ALA B 2 144 ? 14.614 -9.920 28.845 1.000 0.850 144 ALA B C 1
ATOM 4402 O O . ALA B 2 144 ? 13.992 -10.949 29.093 1.000 0.850 144 ALA B O 1
ATOM 4409 N N . CYS B 2 145 ? 14.588 -9.362 27.628 1.000 0.850 145 CYS B N 1
ATOM 4410 C CA . CYS B 2 145 ? 13.923 -9.973 26.477 1.000 0.850 145 CYS B CA 1
ATOM 4411 C C . CYS B 2 145 ? 14.871 -10.787 25.573 1.000 0.850 145 CYS B C 1
ATOM 4412 O O . CYS B 2 145 ? 14.383 -11.362 24.605 1.000 0.850 145 CYS B O 1
ATOM 4420 N N . ALA B 2 146 ? 16.184 -10.853 25.836 1.000 0.820 146 ALA B N 1
ATOM 4421 C CA . ALA B 2 146 ? 17.182 -11.381 24.891 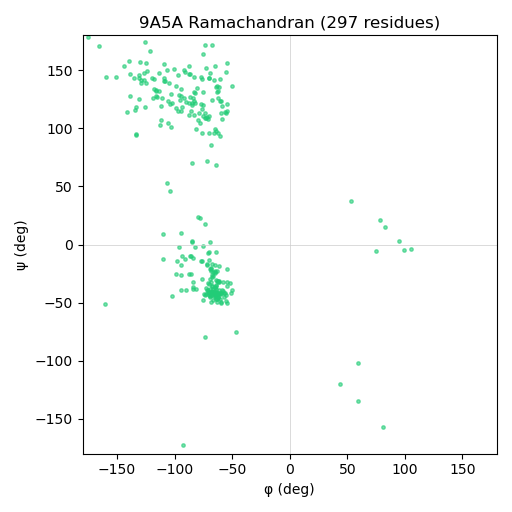1.000 0.820 146 ALA B CA 1
ATOM 4422 C C . ALA B 2 146 ? 17.032 -12.881 24.560 1.000 0.820 146 ALA B C 1
ATOM 4423 O O . ALA B 2 146 ? 17.475 -13.337 23.500 1.000 0.820 146 ALA B O 1
ATOM 4430 N N . GLU B 2 147 ? 16.396 -13.658 25.439 1.000 0.790 147 GLU B N 1
ATOM 4431 C CA . GLU B 2 147 ? 16.093 -15.068 25.170 1.000 0.790 147 GLU B CA 1
ATOM 4432 C C . GLU B 2 147 ? 14.950 -15.229 24.164 1.000 0.790 147 GLU B C 1
ATOM 4433 O O . GLU B 2 147 ? 15.049 -16.021 23.226 1.000 0.790 147 GLU B O 1
ATOM 4445 N N . VAL B 2 148 ? 13.893 -14.428 24.319 1.000 0.810 148 VAL B N 1
ATOM 4446 C CA . VAL B 2 148 ? 12.641 -14.549 23.552 1.000 0.810 148 VAL B CA 1
ATOM 4447 C C . VAL B 2 148 ? 12.630 -13.634 22.318 1.000 0.810 148 VAL B C 1
ATOM 4448 O O . VAL B 2 148 ? 11.838 -13.812 21.390 1.000 0.810 148 VAL B O 1
ATOM 4461 N N . ALA B 2 149 ? 13.513 -12.636 22.274 1.000 0.850 149 ALA B N 1
ATOM 4462 C CA . ALA B 2 149 ? 13.525 -11.607 21.248 1.000 0.850 149 ALA B CA 1
ATOM 4463 C C . ALA B 2 149 ? 14.927 -11.164 20.846 1.000 0.850 149 ALA B C 1
ATOM 4464 O O . ALA B 2 149 ? 15.882 -11.166 21.615 1.000 0.850 149 ALA B O 1
ATOM 4471 N N . THR B 2 150 ? 15.014 -10.693 19.611 1.000 0.880 150 THR B N 1
ATOM 4472 C CA . THR B 2 150 ? 16.187 -10.022 19.059 1.000 0.880 150 THR B CA 1
ATOM 4473 C C . THR B 2 150 ? 15.942 -8.522 18.967 1.000 0.880 150 THR B C 1
ATOM 4474 O O . THR B 2 150 ? 14.863 -8.080 18.565 1.000 0.880 150 THR B O 1
ATOM 4485 N N . VAL B 2 151 ? 16.956 -7.728 19.311 1.000 0.870 151 VAL B N 1
ATOM 4486 C CA . VAL B 2 151 ? 16.915 -6.267 19.177 1.000 0.870 151 VAL B CA 1
ATOM 4487 C C . VAL B 2 151 ? 17.045 -5.885 17.703 1.000 0.870 151 VAL B C 1
ATOM 4488 O O . VAL B 2 151 ? 18.118 -6.000 17.118 1.000 0.870 151 VAL B O 1
ATOM 4501 N N . GLU B 2 152 ? 15.957 -5.410 17.098 1.000 0.860 152 GLU B N 1
ATOM 4502 C CA . GLU B 2 152 ? 15.940 -4.957 15.698 1.000 0.860 152 GLU B CA 1
ATOM 4503 C C . GLU B 2 152 ? 16.411 -3.505 15.584 1.000 0.860 152 GLU B C 1
ATOM 4504 O O . GLU B 2 152 ? 17.091 -3.113 14.638 1.000 0.860 152 GLU B O 1
ATOM 4516 N N . THR B 2 153 ? 16.063 -2.677 16.568 1.000 0.870 153 THR B N 1
ATOM 4517 C CA . THR B 2 153 ? 16.509 -1.284 16.629 1.000 0.870 153 THR B CA 1
ATOM 4518 C C . THR B 2 153 ? 16.974 -0.971 18.035 1.000 0.870 153 THR B C 1
ATOM 4519 O O . THR B 2 153 ? 16.164 -0.994 18.961 1.000 0.870 153 THR B O 1
ATOM 4530 N N . LYS B 2 154 ? 18.273 -0.666 18.163 1.000 0.840 154 LYS B N 1
ATOM 4531 C CA . LYS B 2 154 ? 18.924 -0.169 19.385 1.000 0.840 154 LYS B CA 1
ATOM 4532 C C . LYS B 2 154 ? 18.217 1.081 19.929 1.000 0.840 154 LYS B C 1
ATOM 4533 O O . LYS B 2 154 ? 17.583 1.787 19.139 1.000 0.840 154 LYS B O 1
ATOM 4552 N N . PRO B 2 155 ? 18.344 1.386 21.235 1.000 0.830 155 PRO B N 1
ATOM 4553 C CA . PRO B 2 155 ? 17.677 2.533 21.835 1.000 0.830 155 PRO B CA 1
ATOM 4554 C C . PRO B 2 155 ? 18.108 3.823 21.125 1.000 0.830 155 PRO B C 1
ATOM 4555 O O . PRO B 2 155 ? 19.252 4.262 21.241 1.000 0.830 155 PRO B O 1
ATOM 4566 N N . LYS B 2 156 ? 17.198 4.414 20.342 1.000 0.830 156 LYS B N 1
ATOM 4567 C CA . LYS B 2 156 ? 17.457 5.630 19.560 1.000 0.830 156 LYS B CA 1
ATOM 4568 C C . LYS B 2 156 ? 16.547 6.757 20.026 1.000 0.830 156 LYS B C 1
ATOM 4569 O O . LYS B 2 156 ? 15.384 6.543 20.367 1.000 0.830 156 LYS B O 1
ATOM 4588 N N . MET B 2 157 ? 17.099 7.967 20.047 1.000 0.810 157 MET B N 1
ATOM 4589 C CA . MET B 2 157 ? 16.360 9.192 20.345 1.000 0.810 157 MET B CA 1
ATOM 4590 C C . MET B 2 157 ? 15.497 9.608 19.154 1.000 0.810 157 MET B C 1
ATOM 4591 O O . MET B 2 157 ? 15.989 9.709 18.031 1.000 0.810 157 MET B O 1
ATOM 4605 N N . ASP B 2 158 ? 14.235 9.906 19.441 1.000 0.770 158 ASP B N 1
ATOM 4606 C CA . ASP B 2 158 ? 13.241 10.426 18.511 1.000 0.770 158 ASP B CA 1
ATOM 4607 C C . ASP B 2 158 ? 12.487 11.600 19.150 1.000 0.770 158 ASP B C 1
ATOM 4608 O O . ASP B 2 158 ? 11.566 11.456 19.966 1.000 0.770 158 ASP B O 1
ATOM 4617 N N . GLY B 2 159 ? 12.969 12.804 18.842 1.000 0.790 159 GLY B N 1
ATOM 4618 C CA . GLY B 2 159 ? 12.501 14.053 19.433 1.000 0.790 159 GLY B CA 1
ATOM 4619 C C . GLY B 2 159 ? 12.671 14.080 20.954 1.000 0.790 159 GLY B C 1
ATOM 4620 O O . GLY B 2 159 ? 13.758 14.331 21.471 1.000 0.790 159 GLY B O 1
ATOM 4624 N N . ARG B 2 160 ? 11.569 13.853 21.677 1.000 0.760 160 ARG B N 1
ATOM 4625 C CA . ARG B 2 160 ? 11.505 13.845 23.154 1.000 0.760 160 ARG B CA 1
ATOM 4626 C C . ARG B 2 160 ? 11.273 12.456 23.748 1.000 0.760 160 ARG B C 1
ATOM 4627 O O . ARG B 2 160 ? 11.002 12.336 24.944 1.000 0.760 160 ARG B O 1
ATOM 4648 N N . SER B 2 161 ? 11.335 11.424 22.917 1.000 0.840 161 SER B N 1
ATOM 4649 C CA . SER B 2 161 ? 11.161 10.044 23.345 1.000 0.840 161 SER B CA 1
ATOM 4650 C C . SER B 2 161 ? 12.346 9.213 22.882 1.000 0.840 161 SER B C 1
ATOM 4651 O O . SER B 2 161 ? 12.923 9.478 21.836 1.000 0.840 161 SER B O 1
ATOM 4659 N N . MET B 2 162 ? 12.721 8.209 23.658 1.000 0.860 162 MET B N 1
ATOM 4660 C CA . MET B 2 162 ? 13.659 7.179 23.226 1.000 0.860 162 MET B CA 1
ATOM 4661 C C . MET B 2 162 ? 12.880 5.887 23.047 1.000 0.860 162 MET B C 1
ATOM 4662 O O . MET B 2 162 ? 11.972 5.612 23.828 1.000 0.860 162 MET B O 1
ATOM 4676 N N . PHE B 2 163 ? 13.186 5.107 22.021 1.000 0.890 163 PHE B N 1
ATOM 4677 C CA . PHE B 2 163 ? 12.512 3.832 21.816 1.000 0.890 163 PHE B CA 1
ATOM 4678 C C . PHE B 2 163 ? 13.475 2.739 21.369 1.000 0.890 163 PHE B C 1
ATOM 4679 O O . PHE B 2 163 ? 14.536 3.011 20.812 1.000 0.890 163 PHE B O 1
ATOM 4696 N N . LEU B 2 164 ? 13.048 1.505 21.599 1.000 0.890 164 LEU B N 1
ATOM 4697 C CA . LEU B 2 164 ? 13.685 0.251 21.233 1.000 0.890 164 LEU B CA 1
ATOM 4698 C C . LEU B 2 164 ? 12.660 -0.585 20.456 1.000 0.890 164 LEU B C 1
ATOM 4699 O O . LEU B 2 164 ? 11.476 -0.585 20.803 1.000 0.890 164 LEU B O 1
ATOM 4715 N N . MET B 2 165 ? 13.099 -1.303 19.422 1.000 0.910 165 MET B N 1
ATOM 4716 C CA . MET B 2 165 ? 12.265 -2.317 18.770 1.000 0.910 165 MET B CA 1
ATOM 4717 C C . MET B 2 165 ? 12.841 -3.710 18.980 1.000 0.910 165 MET B C 1
ATOM 4718 O O . MET B 2 165 ? 14.028 -3.948 18.756 1.000 0.910 165 MET B O 1
ATOM 4732 N N . LEU B 2 166 ? 11.957 -4.616 19.375 1.000 0.910 166 LEU B N 1
ATOM 4733 C CA . LEU B 2 166 ? 12.213 -6.025 19.604 1.000 0.910 166 LEU B CA 1
ATOM 4734 C C . LEU B 2 166 ? 11.395 -6.839 18.608 1.000 0.910 166 LEU B C 1
ATOM 4735 O O . LEU B 2 166 ? 10.194 -6.610 18.434 1.000 0.910 166 LEU B O 1
ATOM 4751 N N . ALA B 2 167 ? 12.056 -7.793 17.972 1.000 0.900 167 ALA B N 1
ATOM 4752 C CA . ALA B 2 167 ? 11.424 -8.777 17.115 1.000 0.900 167 ALA B CA 1
ATOM 4753 C C . ALA B 2 167 ? 11.443 -10.142 17.798 1.000 0.900 167 ALA B C 1
ATOM 4754 O O . ALA B 2 167 ? 12.446 -10.479 18.430 1.000 0.900 167 ALA B O 1
ATOM 4761 N N . PRO B 2 168 ? 10.364 -10.925 17.672 1.000 0.850 168 PRO B N 1
ATOM 4762 C CA . PRO B 2 168 ? 10.308 -12.248 18.263 1.000 0.850 168 PRO B CA 1
ATOM 4763 C C . PRO B 2 168 ? 11.375 -13.132 17.626 1.000 0.850 168 PRO B C 1
ATOM 4764 O O . PRO B 2 168 ? 11.571 -13.120 16.405 1.000 0.850 168 PRO B O 1
ATOM 4775 N N . LYS B 2 169 ? 12.080 -13.895 18.457 1.000 0.790 169 LYS B N 1
ATOM 4776 C CA . LYS B 2 169 ? 13.037 -14.882 17.982 1.000 0.790 169 LYS B CA 1
ATOM 4777 C C . LYS B 2 169 ? 12.211 -16.059 17.479 1.000 0.790 169 LYS B C 1
ATOM 4778 O O . LYS B 2 169 ? 11.739 -16.875 18.259 1.000 0.790 169 LYS B O 1
ATOM 4797 N N . ASN B 2 170 ? 11.959 -16.105 16.173 1.000 0.630 170 ASN B N 1
ATOM 4798 C CA . ASN B 2 170 ? 11.383 -17.301 15.573 1.000 0.630 170 ASN B CA 1
ATOM 4799 C C . ASN B 2 170 ? 12.408 -18.416 15.759 1.000 0.630 170 ASN B C 1
ATOM 4800 O O . ASN B 2 170 ? 13.357 -18.516 14.977 1.000 0.630 170 ASN B O 1
ATOM 4811 N N . GLU B 2 171 ? 12.231 -19.244 16.782 1.000 0.540 171 GLU B N 1
ATOM 4812 C CA . GLU B 2 171 ? 12.829 -20.563 16.744 1.000 0.540 171 GLU B CA 1
ATOM 4813 C C . GLU B 2 171 ? 12.316 -21.223 15.469 1.000 0.540 171 GLU B C 1
ATOM 4814 O O . GLU B 2 171 ? 11.114 -21.432 15.274 1.000 0.540 171 GLU B O 1
ATOM 4826 N N . LYS B 2 172 ? 13.246 -21.466 14.545 1.000 0.450 172 LYS B N 1
ATOM 4827 C CA . LYS B 2 172 ? 13.031 -22.466 13.517 1.000 0.450 172 LYS B CA 1
ATOM 4828 C C . LYS B 2 172 ? 12.890 -23.789 14.259 1.000 0.450 172 LYS B C 1
ATOM 4829 O O . LYS B 2 172 ? 13.900 -24.397 14.604 1.000 0.450 172 LYS B O 1
ATOM 4848 N N . GLN B 2 173 ? 11.650 -24.191 14.514 1.000 0.330 173 GLN B N 1
ATOM 4849 C CA . GLN B 2 173 ? 11.340 -25.598 14.304 1.000 0.330 173 GLN B CA 1
ATOM 4850 C C . GLN B 2 173 ? 11.569 -25.934 12.830 1.000 0.330 173 GLN B C 1
ATOM 4851 O O . GLN B 2 173 ? 11.284 -25.061 11.970 1.000 0.330 173 GLN B O 1
#

Solvent-accessible surface area: 26665 Å² total; per-residue (Å²): 244,110,53,136,101,33,35,106,52,103,2,101,1,71,22,42,46,147,110,0,2,67,2,82,4,118,59,80,20,64,0,38,0,96,75,85,59,30,40,119,122,221,53,193,90,29,112,127,147,21,162,92,34,67,133,26,74,0,51,1,80,88,60,88,211,115,40,128,3,31,2,4,34,124,145,16,172,118,209,111,184,90,220,125,224,139,121,197,202,117,202,150,85,184,149,155,150,149,121,154,159,137,170,85,66,149,102,185,156,79,70,142,189,218,133,114,159,113,197,235,73,79,255,72,107,236,236,139,245,100,59,172,123,52,54,25,47,135,20,0,196,24,213,101,0,109,0,40,7,97,125,37,86,150,69,31,102,60,51,72,146,68,0,43,95,48,1,47,195,47,141,44,38,0,11,18,94,38,37,142,34,204,34,28,22,0,89,5,34,64,63,48,133,91,103,154,98,84,109,120,156,88,138,86,59,165,161,126,125,182,146,93,73,101,82,93,10,169,9,58,35,127,32,107,111,152,64,13,73,68,61,23,183,67,0,43,123,52,3,127,148,20,12,59,0,52,0,11,0,174,6,173,68,221,33,67,112,100,95,124,69,0,79,169,19,0,58,129,0,14,134,48,0,57,155,52,3,66,66,90,37,166,32,137,71,87,66,175,32,7,33,0,46,1,15,22,114,122,158,202,234